Protein AF-0000000081954060 (afdb_homodimer)

pLDDT: mean 79.35, std 20.95, range [38.88, 97.69]

Organism: NCBI:txid47308

Nearest PDB structures (foldseek):
  6wzm-assembly1_E  TM=8.851E-01  e=4.091E-04  Homo sapiens
  5cba-assembly1_E  TM=8.507E-01  e=4.348E-04  Homo sapiens
  1qe6-assembly3_C  TM=8.769E-01  e=7.994E-04  Homo sapiens
  1f9s-assembly1_C  TM=7.318E-01  e=2.365E-04  Homo sapiens
  1qe6-assembly1_B  TM=8.812E-01  e=1.383E-03  Homo sapiens

Solvent-accessible surface area (backbone atoms only — not comparable to full-atom values): 10920 Å² total; per-residue (Å²): 121,70,69,62,51,58,54,48,53,54,52,50,60,55,56,61,65,60,56,68,68,57,67,75,72,62,78,59,69,58,64,87,66,91,62,66,37,91,71,79,79,59,71,90,48,43,51,36,35,38,36,31,61,56,45,97,63,21,91,53,50,41,36,38,38,33,33,68,88,71,48,67,50,27,43,38,57,88,41,69,63,43,55,50,50,57,50,57,63,63,64,111,122,72,68,62,53,59,53,48,53,54,52,49,58,56,56,61,65,61,57,68,69,57,64,76,71,63,79,59,71,58,63,88,65,90,61,66,37,90,71,78,78,58,71,91,49,42,51,36,35,39,37,32,63,58,47,99,62,22,91,52,52,43,36,38,39,33,32,68,87,72,49,68,49,27,43,37,57,87,40,69,63,44,56,50,51,57,50,56,62,62,65,109

Radius of gyration: 21.18 Å; Cα contacts (8 Å, |Δi|>4): 238; chains: 2; bounding box: 35×65×43 Å

Structure (mmCIF, N/CA/C/O backbone):
data_AF-0000000081954060-model_v1
#
loop_
_entity.id
_entity.type
_entity.pdbx_description
1 polymer 'Chemokine interleukin-8-like domain-containing protein'
#
loop_
_atom_site.group_PDB
_atom_site.id
_atom_site.type_symbol
_atom_site.label_atom_id
_atom_site.label_alt_id
_atom_site.label_comp_id
_atom_site.label_asym_id
_atom_site.label_entity_id
_atom_site.label_seq_id
_atom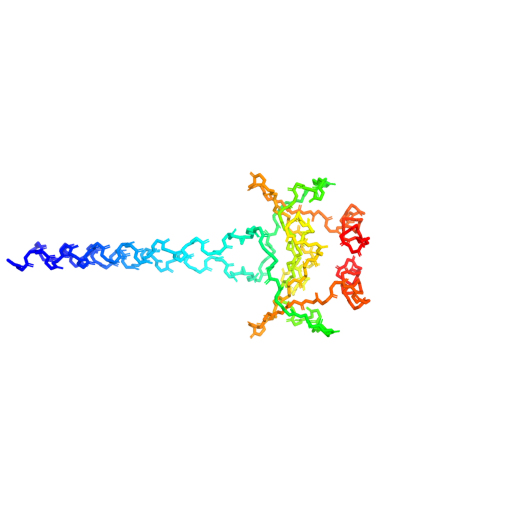_site.pdbx_PDB_ins_code
_atom_site.Cartn_x
_atom_site.Cartn_y
_atom_site.Cartn_z
_atom_site.occupancy
_atom_site.B_iso_or_equiv
_atom_site.auth_seq_id
_atom_site.auth_comp_id
_atom_site.auth_asym_id
_atom_site.auth_atom_id
_atom_site.pdbx_PDB_model_num
ATOM 1 N N . HIS A 1 1 ? 11.125 49.188 16.188 1 39.56 1 HIS A N 1
ATOM 2 C CA . HIS A 1 1 ? 11.82 47.906 16.125 1 39.56 1 HIS A CA 1
ATOM 3 C C . HIS A 1 1 ? 10.922 46.75 16.578 1 39.56 1 HIS A C 1
ATOM 5 O O . HIS A 1 1 ? 11.078 45.625 16.141 1 39.56 1 HIS A O 1
ATOM 11 N N . TYR A 1 2 ? 10.031 46.938 17.531 1 47.28 2 TYR A N 1
ATOM 12 C CA . TYR A 1 2 ? 9.242 45.906 18.188 1 47.28 2 TYR A CA 1
ATOM 13 C C . TYR A 1 2 ? 8.133 45.406 17.266 1 47.28 2 TYR A C 1
ATOM 15 O O . TYR A 1 2 ? 7.688 44.25 17.406 1 47.28 2 TYR A O 1
ATOM 23 N N . PHE A 1 3 ? 7.691 46.188 16.375 1 54.22 3 PHE A N 1
ATOM 24 C CA . PHE A 1 3 ? 6.586 45.781 15.516 1 54.22 3 PHE A CA 1
ATOM 25 C C . PHE A 1 3 ? 7.027 44.688 14.539 1 54.22 3 PHE A C 1
ATOM 27 O O . PHE A 1 3 ? 6.227 43.844 14.133 1 54.22 3 PHE A O 1
ATOM 34 N N . ASN A 1 4 ? 8.266 44.719 14.164 1 52.59 4 ASN A N 1
ATOM 35 C CA . ASN A 1 4 ? 8.734 43.781 13.156 1 52.59 4 ASN A CA 1
ATOM 36 C C . ASN A 1 4 ? 8.844 42.344 13.727 1 52.59 4 ASN A C 1
ATOM 38 O O . ASN A 1 4 ? 9.039 41.406 12.984 1 52.59 4 ASN A O 1
ATOM 42 N N . GLN A 1 5 ? 8.859 42.344 15.102 1 48.78 5 GLN A N 1
ATOM 43 C CA . GLN A 1 5 ? 9.086 41.031 15.703 1 48.78 5 GLN A CA 1
ATOM 44 C C . GLN A 1 5 ? 7.801 40.219 15.719 1 48.78 5 GLN A C 1
ATOM 46 O O . GLN A 1 5 ? 7.836 39 15.508 1 48.78 5 GLN A O 1
ATOM 51 N N . LEU A 1 6 ? 6.68 40.969 15.875 1 48.53 6 LEU A N 1
ATOM 52 C CA . LEU A 1 6 ? 5.41 40.25 15.984 1 48.53 6 LEU A CA 1
ATOM 53 C C . LEU A 1 6 ? 4.992 39.656 14.648 1 48.53 6 LEU A C 1
ATOM 55 O O . LEU A 1 6 ? 4.508 38.531 14.586 1 48.53 6 LEU A O 1
ATOM 59 N N . HIS A 1 7 ? 5.281 40.438 13.617 1 56.75 7 HIS A N 1
ATOM 60 C CA . HIS A 1 7 ? 4.91 39.938 12.289 1 56.75 7 HIS A CA 1
ATOM 61 C C . HIS A 1 7 ? 5.844 38.812 11.836 1 56.75 7 HIS A C 1
ATOM 63 O O . HIS A 1 7 ? 5.418 37.875 11.156 1 56.75 7 HIS A O 1
ATOM 69 N N . PHE A 1 8 ? 7.047 38.938 12.375 1 54.12 8 PHE A N 1
ATOM 70 C CA . PHE A 1 8 ? 8.023 37.906 12 1 54.12 8 PHE A CA 1
ATOM 71 C C . PHE A 1 8 ? 7.637 36.562 12.562 1 54.12 8 PHE A C 1
ATOM 73 O O . PHE A 1 8 ? 7.781 35.531 11.891 1 54.12 8 PHE A O 1
ATOM 80 N N . HIS A 1 9 ? 7.098 36.625 13.812 1 54.66 9 HIS A N 1
ATOM 81 C CA . HIS A 1 9 ? 6.688 35.375 14.422 1 54.66 9 HIS A CA 1
ATOM 82 C C . HIS A 1 9 ? 5.461 34.812 13.719 1 54.66 9 HIS A C 1
ATOM 84 O O . HIS A 1 9 ? 5.359 33.594 13.523 1 54.66 9 HIS A O 1
ATOM 90 N N . PHE A 1 10 ? 4.629 35.75 13.25 1 52.75 10 PHE A N 1
ATOM 91 C CA . PHE A 1 10 ? 3.416 35.281 12.594 1 52.75 10 PHE A CA 1
ATOM 92 C C . PHE A 1 10 ? 3.746 34.656 11.234 1 52.75 10 PHE A C 1
ATOM 94 O O . PHE A 1 10 ? 3.111 33.688 10.82 1 52.75 10 PHE A O 1
ATOM 101 N N . LEU A 1 11 ? 4.711 35.156 10.609 1 53.16 11 LEU A N 1
ATOM 102 C CA . LEU A 1 11 ? 5.102 34.656 9.289 1 53.16 11 LEU A CA 1
ATOM 103 C C . LEU A 1 11 ? 5.848 33.312 9.406 1 53.16 11 LEU A C 1
ATOM 105 O O . LEU A 1 11 ? 5.672 32.438 8.578 1 53.16 11 LEU A O 1
ATOM 109 N N . ILE A 1 12 ? 6.559 33.188 10.492 1 55.69 12 ILE A N 1
ATOM 110 C CA . ILE A 1 12 ? 7.371 31.969 10.602 1 55.69 12 ILE A CA 1
ATOM 111 C C . ILE A 1 12 ? 6.488 30.781 10.992 1 55.69 12 ILE A C 1
ATOM 113 O O . ILE A 1 12 ? 6.691 29.672 10.516 1 55.69 12 ILE A O 1
ATOM 117 N N . GLN A 1 13 ? 5.5 31.094 11.781 1 54.34 13 GLN A N 1
ATOM 118 C CA . GLN A 1 13 ? 4.641 30 12.227 1 54.34 13 GLN A CA 1
ATOM 119 C C . GLN A 1 13 ? 3.791 29.469 11.07 1 54.34 13 GLN A C 1
ATOM 121 O O . GLN A 1 13 ? 3.525 28.266 10.992 1 54.34 13 GLN A O 1
ATOM 126 N N . GLY A 1 14 ? 3.492 30.344 10.141 1 54.12 14 GLY A N 1
ATOM 127 C CA . GLY A 1 14 ? 2.715 29.938 8.984 1 54.12 14 GLY A CA 1
ATOM 128 C C . GLY A 1 14 ? 3.502 29.078 8.008 1 54.12 14 GLY A C 1
ATOM 129 O O . GLY A 1 14 ? 2.965 28.141 7.434 1 54.12 14 GLY A O 1
ATOM 130 N N . VAL A 1 15 ? 4.77 29.406 7.816 1 56.34 15 VAL A N 1
ATOM 131 C CA . VAL A 1 15 ? 5.594 28.734 6.824 1 56.34 15 VAL A CA 1
ATOM 132 C C . VAL A 1 15 ? 5.953 27.328 7.316 1 56.34 15 VAL A C 1
ATOM 134 O O . VAL A 1 15 ? 5.973 26.375 6.539 1 56.34 15 VAL A O 1
ATOM 137 N N . LEU A 1 16 ? 6.148 27.156 8.57 1 50.94 16 LEU A N 1
ATOM 138 C CA . LEU A 1 16 ? 6.57 25.859 9.094 1 50.94 16 LEU A CA 1
ATOM 139 C C . LEU A 1 16 ? 5.426 24.844 9.039 1 50.94 16 LEU A C 1
ATOM 141 O O . LEU A 1 16 ? 5.645 23.656 8.773 1 50.94 16 LEU A O 1
ATOM 145 N N . SER A 1 17 ? 4.191 25.234 9.172 1 49.31 17 SER A N 1
ATOM 146 C CA . SER A 1 17 ? 3.053 24.328 9.164 1 49.31 17 SER A CA 1
ATOM 147 C C . SER A 1 17 ? 2.768 23.812 7.758 1 49.31 17 SER A C 1
ATOM 149 O O . SER A 1 17 ? 2.184 22.734 7.59 1 49.31 17 SER A O 1
ATOM 151 N N . CYS A 1 18 ? 3.104 24.531 6.684 1 47.78 18 CYS A N 1
ATOM 152 C CA . CYS A 1 18 ? 2.775 24.156 5.309 1 47.78 18 CYS A CA 1
ATOM 153 C C . CYS A 1 18 ? 3.701 23.062 4.801 1 47.78 18 CYS A C 1
ATOM 155 O O . CYS A 1 18 ? 3.363 22.344 3.852 1 47.78 18 CYS A O 1
ATOM 157 N N . ILE A 1 19 ? 4.891 22.891 5.391 1 47.56 19 ILE A N 1
ATOM 158 C CA . ILE A 1 19 ? 5.855 21.984 4.766 1 47.56 19 ILE A CA 1
ATOM 159 C C . ILE A 1 19 ? 5.426 20.531 4.988 1 47.56 19 ILE A C 1
ATOM 161 O O . ILE A 1 19 ? 5.57 19.688 4.094 1 47.56 19 ILE A O 1
ATOM 165 N N . VAL A 1 20 ? 4.961 20.125 6.148 1 45.41 20 VAL A N 1
ATOM 166 C CA . VAL A 1 20 ? 4.848 18.703 6.434 1 45.41 20 VAL A CA 1
ATOM 167 C C . VAL A 1 20 ? 3.785 18.078 5.531 1 45.41 20 VAL A C 1
ATOM 169 O O . VAL A 1 20 ? 3.59 16.859 5.543 1 45.41 20 VAL A O 1
ATOM 172 N N . TYR A 1 21 ? 2.797 18.922 5.125 1 41.91 21 TYR A N 1
ATOM 173 C CA . TYR A 1 21 ? 1.728 18.266 4.375 1 41.91 21 TYR A CA 1
ATOM 174 C C . TYR A 1 21 ? 2.271 17.578 3.129 1 41.91 21 TYR A C 1
ATOM 176 O O . TYR A 1 21 ? 1.615 16.719 2.555 1 41.91 21 TYR A O 1
ATOM 184 N N . VAL A 1 22 ? 3.293 18.078 2.562 1 42.16 22 VAL A N 1
ATOM 185 C CA . VAL A 1 22 ? 3.697 17.609 1.242 1 42.16 22 VAL A CA 1
ATOM 186 C C . VAL A 1 22 ? 4.301 16.203 1.353 1 42.16 22 VAL A C 1
ATOM 188 O O . VAL A 1 22 ? 4.371 15.477 0.363 1 42.16 22 VAL A O 1
ATOM 191 N N . LEU A 1 23 ? 4.906 15.805 2.498 1 42.88 23 LEU A N 1
ATOM 192 C CA . LEU A 1 23 ? 5.746 14.617 2.408 1 42.88 23 LEU A CA 1
ATOM 193 C C . LEU A 1 23 ? 4.914 13.383 2.061 1 42.88 23 LEU A C 1
ATOM 195 O O . LEU A 1 23 ? 5.453 12.383 1.591 1 42.88 23 LEU A O 1
ATOM 199 N N . GLY A 1 24 ? 3.756 13.352 2.504 1 41.62 24 GLY A N 1
ATOM 200 C CA . GLY A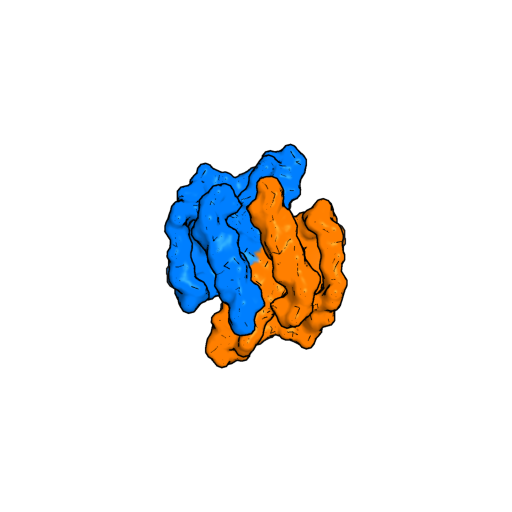 1 24 ? 3.105 12.062 2.316 1 41.62 24 GLY A CA 1
ATOM 201 C C . GLY A 1 24 ? 2.996 11.656 0.859 1 41.62 24 GLY A C 1
ATOM 202 O O . GLY A 1 24 ? 2.887 10.469 0.547 1 41.62 24 GLY A O 1
ATOM 203 N N . ASN A 1 25 ? 2.531 12.586 0.009 1 44.34 25 ASN A N 1
ATOM 204 C CA . ASN A 1 25 ? 2.104 12.172 -1.322 1 44.34 25 ASN A CA 1
ATOM 205 C C . ASN A 1 25 ? 3.297 11.859 -2.221 1 44.34 25 ASN A C 1
ATOM 207 O O . ASN A 1 25 ? 3.135 11.648 -3.424 1 44.34 25 ASN A O 1
ATOM 211 N N . GLN A 1 26 ? 4.555 12.234 -1.887 1 44.56 26 GLN A N 1
ATOM 212 C CA . GLN A 1 26 ? 5.441 12.25 -3.045 1 44.56 26 GLN A CA 1
ATOM 213 C C . GLN A 1 26 ? 5.746 10.836 -3.529 1 44.56 26 GLN A C 1
ATOM 215 O O . GLN A 1 26 ? 6.688 10.203 -3.053 1 44.56 26 GLN A O 1
ATOM 220 N N . SER A 1 27 ? 4.945 9.961 -3.576 1 47.75 27 SER A N 1
ATOM 221 C CA . SER A 1 27 ? 5.309 8.766 -4.328 1 47.75 27 SER A CA 1
ATOM 222 C C . SER A 1 27 ? 6.125 9.117 -5.566 1 47.75 27 SER A C 1
ATOM 224 O O . SER A 1 27 ? 5.59 9.164 -6.676 1 47.75 27 SER A O 1
ATOM 226 N N . GLY A 1 28 ? 6.762 10.344 -5.691 1 48.41 28 GLY A N 1
ATOM 227 C CA . GLY A 1 28 ? 7.523 10.695 -6.875 1 48.41 28 GLY A CA 1
ATOM 228 C C . GLY A 1 28 ? 8.438 9.586 -7.359 1 48.41 28 GLY A C 1
ATOM 229 O O . GLY A 1 28 ? 8.562 8.547 -6.703 1 48.41 28 GLY A O 1
ATOM 230 N N . GLU A 1 29 ? 9.43 10.039 -8.453 1 56.78 29 GLU A N 1
ATOM 231 C CA . GLU A 1 29 ? 10.32 9.594 -9.523 1 56.78 29 GLU A CA 1
ATOM 232 C C . GLU A 1 29 ? 11.453 8.734 -8.977 1 56.78 29 GLU A C 1
ATOM 234 O O . GLU A 1 29 ? 12.141 8.039 -9.734 1 56.78 29 GLU A O 1
ATOM 239 N N . GLN A 1 30 ? 11.953 8.812 -7.816 1 78.69 30 GLN A N 1
ATOM 240 C CA . GLN A 1 30 ? 13.047 7.949 -7.387 1 78.69 30 GLN A CA 1
ATOM 241 C C . GLN A 1 30 ? 12.523 6.746 -6.602 1 78.69 30 GLN A C 1
ATOM 243 O O . GLN A 1 30 ? 11.383 6.75 -6.133 1 78.69 30 GLN A O 1
ATOM 248 N N . CYS A 1 31 ? 13.312 5.691 -6.629 1 90.5 31 CYS A N 1
ATOM 249 C CA . CYS A 1 31 ? 12.969 4.492 -5.871 1 90.5 31 CYS A CA 1
ATOM 250 C C . CYS A 1 31 ? 12.805 4.812 -4.391 1 90.5 31 CYS A C 1
ATOM 252 O O . CYS A 1 31 ? 13.523 5.652 -3.848 1 90.5 31 CYS A O 1
ATOM 254 N N . LEU A 1 32 ? 11.758 4.305 -3.773 1 91.19 32 LEU A N 1
ATOM 255 C CA . LEU A 1 32 ? 11.461 4.527 -2.361 1 91.19 32 LEU A CA 1
ATOM 256 C C . LEU A 1 32 ? 12.414 3.727 -1.477 1 91.19 32 LEU A C 1
ATOM 258 O O . LEU A 1 32 ? 12.75 4.156 -0.372 1 91.19 32 LEU A O 1
ATOM 262 N N . CYS A 1 33 ? 12.82 2.566 -1.981 1 94.56 33 CYS A N 1
ATOM 263 C CA . CYS A 1 33 ? 13.562 1.623 -1.154 1 94.56 33 CYS A CA 1
ATOM 264 C C . CYS A 1 33 ? 15.062 1.78 -1.365 1 94.56 33 CYS A C 1
ATOM 266 O O . CYS A 1 33 ? 15.555 1.667 -2.49 1 94.56 33 CYS A O 1
ATOM 268 N N . ALA A 1 34 ? 15.797 2.02 -0.326 1 93 34 ALA A N 1
ATOM 269 C CA . ALA A 1 34 ? 17.25 2.102 -0.362 1 93 34 ALA A CA 1
ATOM 270 C C . ALA A 1 34 ? 17.891 0.748 -0.048 1 93 34 ALA A C 1
ATOM 272 O O . ALA A 1 34 ? 19.016 0.468 -0.471 1 93 34 ALA A O 1
ATOM 273 N N . SER A 1 35 ? 17.203 -0.085 0.786 1 95.38 35 SER A N 1
ATOM 274 C CA . SER A 1 35 ? 17.672 -1.409 1.191 1 95.38 35 SER A CA 1
ATOM 275 C C . SER A 1 35 ? 16.5 -2.398 1.267 1 95.38 35 SER A C 1
ATOM 277 O O . SER A 1 35 ? 15.344 -1.996 1.379 1 95.38 35 SER A O 1
ATOM 279 N N . PHE A 1 36 ? 16.828 -3.725 1.154 1 96.38 36 PHE A N 1
ATOM 280 C CA . PHE A 1 36 ? 15.805 -4.766 1.079 1 96.38 36 PHE A CA 1
ATOM 281 C C . PHE A 1 36 ? 16.016 -5.805 2.172 1 96.38 36 PHE A C 1
ATOM 283 O O . PHE A 1 36 ? 17.141 -6.168 2.484 1 96.38 36 PHE A O 1
ATOM 290 N N . ARG A 1 37 ? 14.914 -6.18 2.656 1 96.81 37 ARG A N 1
ATOM 291 C CA . ARG A 1 37 ? 14.93 -7.32 3.564 1 96.81 37 ARG A CA 1
ATOM 292 C C . ARG A 1 37 ? 14.609 -8.617 2.822 1 96.81 37 ARG A C 1
ATOM 294 O O . ARG A 1 37 ? 13.859 -8.609 1.85 1 96.81 37 ARG A O 1
ATOM 301 N N . SER A 1 38 ? 15.148 -9.688 3.328 1 95.56 38 SER A N 1
ATOM 302 C CA . SER A 1 38 ? 14.945 -10.992 2.695 1 95.56 38 SER A CA 1
ATOM 303 C C . SER A 1 38 ? 13.984 -11.852 3.504 1 95.56 38 SER A C 1
ATOM 305 O O . SER A 1 38 ? 13.648 -12.969 3.092 1 95.56 38 SER A O 1
ATOM 307 N N . ALA A 1 39 ? 13.562 -11.273 4.645 1 95.81 39 ALA A N 1
ATOM 308 C CA . ALA A 1 39 ? 12.586 -11.961 5.496 1 95.81 39 ALA A CA 1
ATOM 309 C C . ALA A 1 39 ? 11.344 -11.102 5.703 1 95.81 39 ALA A C 1
ATOM 311 O O . ALA A 1 39 ? 11.414 -9.875 5.645 1 95.81 39 A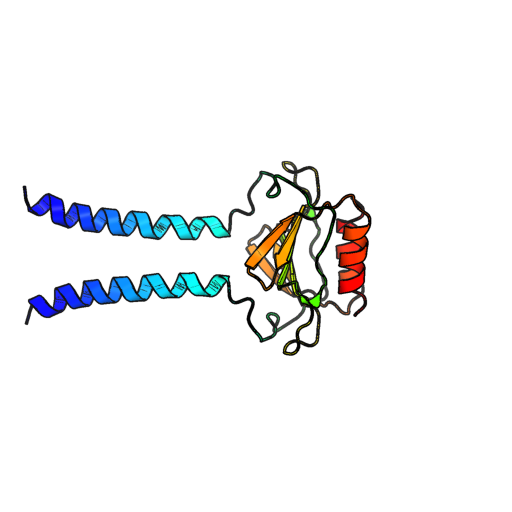LA A O 1
ATOM 312 N N . VAL A 1 40 ? 10.258 -11.828 5.902 1 95.19 40 VAL A N 1
ATOM 313 C CA . VAL A 1 40 ? 9 -11.102 6.086 1 95.19 40 VAL A CA 1
ATOM 314 C C . VAL A 1 40 ? 8.344 -11.531 7.391 1 95.19 40 VAL A C 1
ATOM 316 O O . VAL A 1 40 ? 8.438 -12.695 7.785 1 95.19 40 VAL A O 1
ATOM 319 N N . ASP A 1 41 ? 7.73 -10.578 8.016 1 95.12 41 ASP A N 1
ATOM 320 C CA . ASP A 1 41 ? 6.973 -10.875 9.227 1 95.12 41 ASP A CA 1
ATOM 321 C C . ASP A 1 41 ? 5.695 -11.648 8.898 1 95.12 41 ASP A C 1
ATOM 323 O O . ASP A 1 41 ? 5.242 -11.648 7.754 1 95.12 41 ASP A O 1
ATOM 327 N N . LYS A 1 42 ? 5.195 -12.352 9.945 1 94.69 42 LYS A N 1
ATOM 328 C CA . LYS A 1 42 ? 3.918 -13.039 9.773 1 94.69 42 LYS A CA 1
ATOM 329 C C . LYS A 1 42 ? 2.809 -12.047 9.43 1 94.69 42 LYS A C 1
ATOM 331 O O . LYS A 1 42 ? 2.824 -10.906 9.891 1 94.69 42 LYS A O 1
ATOM 336 N N . LYS A 1 43 ? 1.873 -12.477 8.648 1 93.19 43 LYS A N 1
ATOM 337 C CA . LYS A 1 43 ? 0.772 -11.656 8.148 1 93.19 43 LYS A CA 1
ATOM 338 C C . LYS A 1 43 ? 0.048 -10.961 9.297 1 93.19 43 LYS A C 1
ATOM 340 O O . LYS A 1 43 ? -0.392 -9.812 9.156 1 93.19 43 LYS A O 1
ATOM 345 N N . GLU A 1 44 ? -0.019 -11.703 10.516 1 92.38 44 GLU A N 1
ATOM 346 C CA . GLU A 1 44 ? -0.734 -11.188 11.68 1 92.38 44 GLU A CA 1
ATOM 347 C C . GLU A 1 44 ? -0.037 -9.953 12.25 1 92.38 44 GLU A C 1
ATOM 349 O O . GLU A 1 44 ? -0.641 -9.188 13 1 92.38 44 GLU A O 1
ATOM 354 N N . ASN A 1 45 ? 1.197 -9.82 11.914 1 94.62 45 ASN A N 1
ATOM 355 C CA . ASN A 1 45 ? 1.985 -8.719 12.461 1 94.62 45 ASN A CA 1
ATOM 356 C C . ASN A 1 45 ? 2.09 -7.559 11.477 1 94.62 45 ASN A C 1
ATOM 358 O O . ASN A 1 45 ? 2.717 -6.539 11.773 1 94.62 45 ASN A O 1
ATOM 362 N N . MET A 1 46 ? 1.489 -7.695 10.367 1 95.06 46 MET A N 1
ATOM 363 C CA . MET A 1 46 ? 1.575 -6.68 9.32 1 95.06 46 MET A CA 1
ATOM 364 C C . MET A 1 46 ? 0.379 -5.734 9.383 1 95.06 46 MET A C 1
ATOM 366 O O . MET A 1 46 ? -0.758 -6.176 9.555 1 95.06 46 MET A O 1
ATOM 370 N N . LEU A 1 47 ? 0.636 -4.461 9.297 1 94.38 47 LEU A N 1
ATOM 371 C CA . LEU A 1 47 ? -0.403 -3.438 9.227 1 94.38 47 LEU A CA 1
ATOM 372 C C . LEU A 1 47 ? -0.928 -3.301 7.801 1 94.38 47 LEU A C 1
ATOM 374 O O . LEU A 1 47 ? -2.133 -3.42 7.562 1 94.38 47 LEU A O 1
ATOM 378 N N . ASP A 1 48 ? -0.022 -3.039 6.902 1 94.88 48 ASP A N 1
ATOM 379 C CA . ASP A 1 48 ? -0.397 -2.947 5.496 1 94.88 48 ASP A CA 1
ATOM 380 C C . ASP A 1 48 ? 0.818 -3.135 4.59 1 94.88 48 ASP A C 1
ATOM 382 O O . ASP A 1 48 ? 1.953 -3.184 5.066 1 94.88 48 ASP A O 1
ATOM 386 N N . ILE A 1 49 ? 0.576 -3.41 3.369 1 96.94 49 ILE A N 1
ATOM 387 C CA . ILE A 1 49 ? 1.582 -3.604 2.33 1 96.94 49 ILE A CA 1
A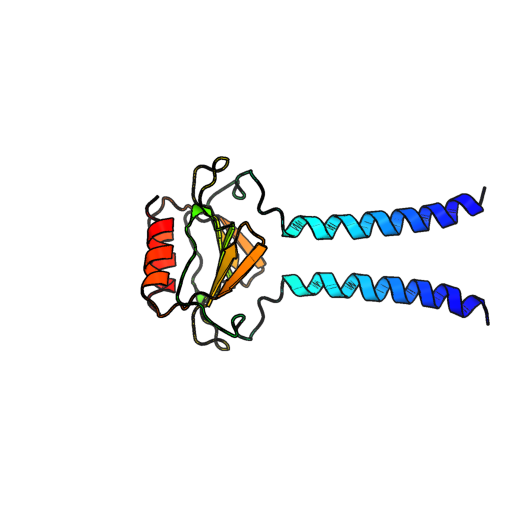TOM 388 C C . ILE A 1 49 ? 1.366 -2.588 1.21 1 96.94 49 ILE A C 1
ATOM 390 O O . ILE A 1 49 ? 0.258 -2.461 0.686 1 96.94 49 ILE A O 1
ATOM 394 N N . HIS A 1 50 ? 2.387 -1.839 0.862 1 96.56 50 HIS A N 1
ATOM 395 C CA . HIS A 1 50 ? 2.383 -0.907 -0.26 1 96.56 50 HIS A CA 1
ATOM 396 C C . HIS A 1 50 ? 3.199 -1.448 -1.428 1 96.56 50 HIS A C 1
ATOM 398 O O . HIS A 1 50 ? 4.387 -1.738 -1.278 1 96.56 50 HIS A O 1
ATOM 404 N N . ILE A 1 51 ? 2.549 -1.578 -2.576 1 96.94 51 ILE A N 1
ATOM 405 C CA . ILE A 1 51 ? 3.252 -2.01 -3.779 1 96.94 51 ILE A CA 1
ATOM 406 C C . ILE A 1 51 ? 3.34 -0.852 -4.77 1 96.94 51 ILE A C 1
ATOM 408 O O . ILE A 1 51 ? 2.33 -0.221 -5.09 1 96.94 51 ILE A O 1
ATOM 412 N N . TYR A 1 52 ? 4.496 -0.55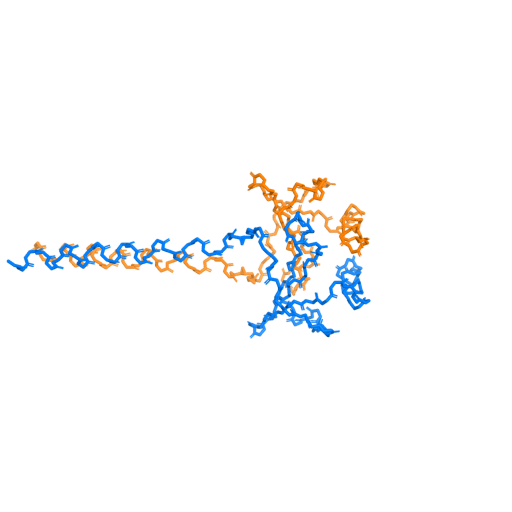4 -5.156 1 95.44 52 TYR A N 1
ATOM 413 C CA . TYR A 1 52 ? 4.766 0.462 -6.164 1 95.44 52 TYR A CA 1
ATOM 414 C C . TYR A 1 52 ? 5.238 -0.175 -7.469 1 95.44 52 TYR A C 1
ATOM 416 O O . TYR A 1 52 ? 6.324 -0.76 -7.523 1 95.44 52 TYR A O 1
ATOM 424 N N . PRO A 1 53 ? 4.363 -0.085 -8.531 1 95.75 53 PRO A N 1
ATOM 425 C CA . PRO A 1 53 ? 4.812 -0.615 -9.82 1 95.75 53 PRO A CA 1
ATOM 426 C C . PRO A 1 53 ? 6.094 0.052 -10.312 1 95.75 53 PRO A C 1
ATOM 428 O O . PRO A 1 53 ? 6.406 1.176 -9.906 1 95.75 53 PRO A O 1
ATOM 431 N N . GLN A 1 54 ? 6.832 -0.666 -11.164 1 92.56 54 GLN A N 1
ATOM 432 C CA . GLN A 1 54 ? 8.039 -0.12 -11.781 1 92.56 54 GLN A CA 1
ATOM 433 C C . GLN A 1 54 ? 7.719 1.138 -12.586 1 92.56 54 GLN A C 1
ATOM 435 O O . GLN A 1 54 ? 6.648 1.246 -13.188 1 92.56 54 GLN A O 1
ATOM 440 N N . THR A 1 55 ? 8.594 2.133 -12.477 1 90.56 55 THR A N 1
ATOM 441 C CA . THR A 1 55 ? 8.5 3.363 -13.258 1 90.56 55 THR A CA 1
ATOM 442 C C . THR A 1 55 ? 9.719 3.533 -14.148 1 90.56 55 THR A C 1
ATOM 444 O O . THR A 1 55 ? 10.594 2.664 -14.188 1 90.56 55 THR A O 1
ATOM 447 N N . ASP A 1 56 ? 9.703 4.543 -14.977 1 89.5 56 ASP A N 1
ATOM 448 C CA . ASP A 1 56 ? 10.859 4.824 -15.828 1 89.5 56 ASP A CA 1
ATOM 449 C C . ASP A 1 56 ? 12.094 5.141 -14.992 1 89.5 56 ASP A C 1
ATOM 451 O O . ASP A 1 56 ? 13.227 4.984 -15.461 1 89.5 56 ASP A O 1
ATOM 455 N N . PHE A 1 57 ? 11.867 5.59 -13.773 1 89.69 57 PHE A N 1
ATOM 456 C CA . PHE A 1 57 ? 12.953 6.074 -12.93 1 89.69 57 PHE A CA 1
ATOM 457 C C . PHE A 1 57 ? 13.312 5.043 -11.867 1 89.69 57 PHE A C 1
ATOM 459 O O . PHE A 1 57 ? 14.352 5.148 -11.219 1 89.69 57 PHE A O 1
ATOM 466 N N . CYS A 1 58 ? 12.477 4.031 -11.648 1 92.75 58 CYS A N 1
ATOM 467 C CA . CYS A 1 58 ? 12.711 2.928 -10.727 1 92.75 58 CYS A CA 1
ATOM 468 C C . CYS A 1 58 ? 12.484 1.586 -11.406 1 92.75 58 CYS A C 1
ATOM 470 O O . CYS A 1 58 ? 11.336 1.171 -11.602 1 92.75 58 CYS A O 1
ATOM 472 N N . SER A 1 59 ? 13.477 0.856 -11.672 1 90.38 59 SER A N 1
ATOM 473 C CA . SER A 1 59 ? 13.453 -0.257 -12.617 1 90.38 59 SER A CA 1
ATOM 474 C C . SER A 1 59 ? 12.922 -1.527 -11.961 1 90.38 59 SER A C 1
ATOM 476 O O . SER A 1 59 ? 12.883 -2.588 -12.586 1 90.38 59 SER A O 1
ATOM 478 N N . GLN A 1 60 ? 12.539 -1.449 -10.734 1 91.5 60 GLN A N 1
ATOM 479 C CA . GLN A 1 60 ? 11.992 -2.631 -10.078 1 91.5 60 GLN A CA 1
ATOM 480 C C . GLN A 1 60 ? 10.711 -2.297 -9.32 1 91.5 60 GLN A C 1
ATOM 482 O O . GLN A 1 60 ? 10.484 -1.143 -8.953 1 91.5 60 GLN A O 1
ATOM 487 N N . VAL A 1 61 ? 9.875 -3.293 -9.156 1 95.06 61 VAL A N 1
ATOM 488 C CA . VAL A 1 61 ? 8.719 -3.172 -8.281 1 95.06 61 VAL A CA 1
ATOM 489 C C . VAL A 1 61 ? 9.172 -3.021 -6.832 1 95.06 61 VAL A C 1
ATOM 491 O O . VAL A 1 61 ? 10.156 -3.641 -6.418 1 95.06 61 VAL A O 1
ATOM 494 N N . GLU A 1 62 ? 8.555 -2.146 -6.16 1 96.19 62 GLU A N 1
ATOM 495 C CA . GLU A 1 62 ? 8.883 -1.986 -4.746 1 96.19 62 GLU A CA 1
ATOM 496 C C . GLU A 1 62 ? 7.738 -2.461 -3.855 1 96.19 62 GLU A C 1
ATOM 498 O O . GLU A 1 62 ? 6.574 -2.156 -4.117 1 96.19 62 GLU A O 1
ATOM 503 N N . ILE A 1 63 ? 8.078 -3.256 -2.789 1 97.12 63 ILE A N 1
ATOM 504 C CA . ILE A 1 63 ? 7.129 -3.764 -1.807 1 97.12 63 ILE A CA 1
ATOM 505 C C . ILE A 1 63 ? 7.5 -3.254 -0.417 1 97.12 63 ILE A C 1
ATOM 507 O O . ILE A 1 63 ? 8.516 -3.67 0.153 1 97.12 63 ILE A O 1
ATOM 511 N N . VAL A 1 64 ? 6.742 -2.293 0.081 1 96.81 64 VAL A N 1
ATOM 512 C CA . VAL A 1 64 ? 6.977 -1.719 1.401 1 96.81 64 VAL A CA 1
ATOM 513 C C . VAL A 1 64 ? 5.949 -2.264 2.391 1 96.81 64 VAL A C 1
ATOM 515 O O . VAL A 1 64 ? 4.742 -2.09 2.203 1 96.81 64 VAL A O 1
ATOM 518 N N . ILE A 1 65 ? 6.445 -2.854 3.48 1 96.88 65 ILE A N 1
ATOM 519 C CA . ILE A 1 65 ? 5.59 -3.469 4.492 1 96.88 65 ILE A CA 1
ATOM 520 C C . ILE A 1 65 ? 5.664 -2.666 5.789 1 96.88 65 ILE A C 1
ATOM 522 O O . ILE A 1 65 ? 6.754 -2.299 6.238 1 96.88 65 ILE A O 1
ATOM 526 N N . ARG A 1 66 ? 4.512 -2.281 6.293 1 97.31 66 ARG A N 1
ATOM 527 C CA . ARG A 1 66 ? 4.441 -1.688 7.625 1 97.31 66 ARG A CA 1
ATOM 528 C C . ARG A 1 66 ? 3.924 -2.693 8.648 1 97.31 66 ARG A C 1
ATOM 530 O O . ARG A 1 66 ? 2.898 -3.34 8.43 1 97.31 66 ARG A O 1
ATOM 537 N N . ASN A 1 67 ? 4.672 -2.715 9.781 1 95.19 67 ASN A N 1
ATOM 538 C CA . ASN A 1 67 ? 4.312 -3.611 10.875 1 95.19 67 ASN A CA 1
ATOM 539 C C . ASN A 1 67 ? 3.402 -2.924 11.891 1 95.19 67 ASN A C 1
ATOM 541 O O . ASN A 1 67 ? 3.457 -1.703 12.055 1 95.19 67 ASN A O 1
ATOM 545 N N . LYS A 1 68 ? 2.668 -3.773 12.586 1 92.75 68 LYS A N 1
ATOM 546 C CA . LYS A 1 68 ? 1.782 -3.262 13.625 1 92.75 68 LYS A CA 1
ATOM 547 C C . LYS A 1 68 ? 2.58 -2.633 14.766 1 92.75 68 LYS A C 1
ATOM 549 O O . LYS A 1 68 ? 2.096 -1.724 15.438 1 92.75 68 LYS A O 1
ATOM 554 N N . ASN A 1 69 ? 3.791 -3.041 14.875 1 91.06 69 ASN A N 1
ATOM 555 C CA . ASN A 1 69 ? 4.633 -2.51 15.945 1 91.06 69 ASN A CA 1
ATOM 556 C C . ASN A 1 69 ? 5.301 -1.202 15.531 1 91.06 69 ASN A C 1
ATOM 558 O O . ASN A 1 69 ? 6.145 -0.676 16.266 1 91.06 69 ASN A O 1
ATOM 562 N N . GLY A 1 70 ? 5.047 -0.637 14.344 1 90.12 70 GLY A N 1
ATOM 563 C CA . GLY A 1 70 ? 5.535 0.662 13.906 1 90.12 70 GLY A CA 1
ATOM 564 C C . GLY A 1 70 ? 6.73 0.569 12.977 1 90.12 70 GLY A C 1
ATOM 565 O O . GLY A 1 70 ? 7.191 1.582 12.445 1 90.12 70 GLY A O 1
ATOM 566 N N . GLY A 1 71 ? 7.281 -0.542 12.742 1 92.06 71 GLY A N 1
ATOM 567 C CA . GLY A 1 71 ? 8.391 -0.722 11.82 1 92.06 71 GLY A CA 1
ATOM 568 C C . GLY A 1 71 ? 7.945 -0.854 10.375 1 92.06 71 GLY A C 1
ATOM 569 O O . GLY A 1 71 ? 6.805 -1.235 10.102 1 92.06 71 GLY A O 1
ATOM 570 N N . ARG A 1 72 ? 8.812 -0.409 9.531 1 95.94 72 ARG A N 1
ATOM 571 C CA . ARG A 1 72 ? 8.57 -0.617 8.109 1 95.94 72 ARG A CA 1
ATOM 572 C C . ARG A 1 72 ? 9.828 -1.082 7.395 1 95.94 72 ARG A C 1
ATOM 574 O O . ARG A 1 72 ? 10.945 -0.802 7.848 1 95.94 72 ARG A O 1
ATOM 581 N N . TYR A 1 73 ? 9.711 -1.785 6.324 1 96.88 73 TYR A N 1
ATOM 582 C CA . TYR A 1 73 ? 10.852 -2.25 5.547 1 96.88 73 TYR A CA 1
ATOM 583 C C . TYR A 1 73 ? 10.445 -2.561 4.113 1 96.88 73 TYR A C 1
ATOM 585 O O . TYR A 1 73 ? 9.266 -2.77 3.824 1 96.88 73 TYR A O 1
ATOM 593 N N . CYS A 1 74 ? 11.453 -2.539 3.266 1 96.94 74 CYS A N 1
ATOM 594 C CA . CYS A 1 74 ? 11.281 -2.953 1.876 1 96.94 74 CYS A CA 1
ATOM 595 C C . CYS A 1 74 ? 11.586 -4.438 1.709 1 96.94 74 CYS A C 1
ATOM 597 O O . CYS A 1 74 ? 12.672 -4.898 2.068 1 96.94 74 CYS A O 1
ATOM 599 N N . LEU A 1 75 ? 10.641 -5.145 1.21 1 97.69 75 LEU A N 1
ATOM 600 C CA . LEU A 1 75 ? 10.859 -6.547 0.871 1 97.69 75 LEU A CA 1
ATOM 601 C C . LEU A 1 75 ? 11.477 -6.68 -0.515 1 97.69 75 LEU A C 1
ATOM 603 O O . LEU A 1 75 ? 11.086 -5.977 -1.447 1 97.69 75 LEU A O 1
ATOM 607 N N . ASN A 1 76 ? 12.484 -7.645 -0.611 1 96.25 76 ASN A N 1
ATOM 608 C CA . ASN A 1 76 ? 13.102 -7.875 -1.915 1 96.25 76 ASN A CA 1
ATOM 609 C C . ASN A 1 76 ? 12.125 -8.523 -2.891 1 96.25 76 ASN A C 1
ATOM 611 O O . ASN A 1 76 ? 11.727 -9.672 -2.707 1 96.25 76 ASN A O 1
ATOM 615 N N . PRO A 1 77 ? 11.711 -7.758 -3.982 1 95.62 77 PRO A N 1
ATOM 616 C CA . PRO A 1 77 ? 10.672 -8.273 -4.879 1 95.62 77 PRO A CA 1
ATOM 617 C C . PRO A 1 77 ? 11.164 -9.43 -5.746 1 95.62 77 PRO A C 1
ATOM 619 O O . PRO A 1 77 ? 10.359 -10.125 -6.367 1 95.62 77 PRO A O 1
ATOM 622 N N . ASN A 1 78 ? 12.461 -9.633 -5.789 1 94.12 78 ASN A N 1
ATOM 623 C CA . ASN A 1 78 ? 13.047 -10.648 -6.66 1 94.12 78 ASN A CA 1
ATOM 624 C C . ASN A 1 78 ? 13.195 -11.984 -5.938 1 94.12 78 ASN A C 1
ATOM 626 O O . ASN A 1 78 ? 13.602 -12.984 -6.543 1 94.12 78 ASN A O 1
ATOM 630 N N . LEU A 1 79 ? 12.867 -11.977 -4.672 1 95.12 79 LEU A N 1
ATOM 631 C CA . LEU A 1 79 ? 12.961 -13.219 -3.91 1 95.12 79 LEU A CA 1
ATOM 632 C C . LEU A 1 79 ? 11.617 -13.938 -3.867 1 95.12 79 LEU A C 1
ATOM 634 O O . LEU A 1 79 ? 10.562 -13.289 -3.838 1 95.12 79 LEU A O 1
ATOM 638 N N . PRO A 1 80 ? 11.602 -15.328 -3.727 1 95.31 80 PRO A N 1
ATOM 639 C CA . PRO A 1 80 ? 10.367 -16.125 -3.701 1 95.31 80 PRO A CA 1
ATOM 640 C C . PRO A 1 80 ? 9.453 -15.742 -2.537 1 95.31 80 PRO A C 1
ATOM 642 O O . PRO A 1 80 ? 8.234 -15.883 -2.637 1 95.31 80 PRO A O 1
ATOM 645 N N . VAL A 1 81 ? 10.055 -15.234 -1.491 1 96.06 81 VAL A N 1
ATOM 646 C CA . VAL A 1 81 ? 9.281 -14.914 -0.297 1 96.06 81 VAL A CA 1
ATOM 647 C C . VAL A 1 81 ? 8.273 -13.805 -0.616 1 96.06 81 VAL A C 1
ATOM 649 O O . VAL A 1 81 ? 7.172 -13.781 -0.06 1 96.06 81 VAL A O 1
ATOM 652 N N . ALA A 1 82 ? 8.68 -12.953 -1.503 1 96.06 82 ALA A N 1
ATOM 653 C CA . ALA A 1 82 ? 7.781 -11.867 -1.894 1 96.06 82 ALA A CA 1
ATOM 654 C C . ALA A 1 82 ? 6.547 -12.414 -2.609 1 96.06 82 ALA A C 1
ATOM 656 O O . ALA A 1 82 ? 5.418 -12.039 -2.281 1 96.06 82 ALA A O 1
ATOM 657 N N . LYS A 1 83 ? 6.75 -13.281 -3.564 1 93.5 83 LYS A N 1
ATOM 658 C CA . LYS A 1 83 ? 5.652 -13.898 -4.301 1 93.5 83 LYS A CA 1
ATOM 659 C C . LYS A 1 83 ? 4.75 -14.703 -3.369 1 93.5 83 LYS A C 1
ATOM 661 O O . LYS A 1 83 ? 3.523 -14.648 -3.479 1 93.5 83 LYS A O 1
ATOM 666 N N . LYS A 1 84 ? 5.375 -15.445 -2.469 1 93.81 84 LYS A N 1
ATOM 667 C CA . LYS A 1 84 ? 4.621 -16.266 -1.521 1 93.81 84 LYS A CA 1
ATOM 668 C C . LYS A 1 84 ? 3.75 -15.391 -0.621 1 93.81 84 LYS A C 1
ATOM 670 O O . LYS A 1 84 ? 2.611 -15.75 -0.312 1 93.81 84 LYS A O 1
ATOM 675 N N . LEU A 1 85 ? 4.289 -14.312 -0.205 1 95.31 85 LEU A N 1
ATOM 676 C CA . LEU A 1 85 ? 3.549 -13.383 0.644 1 95.31 85 LEU A CA 1
ATOM 677 C C . LEU A 1 85 ? 2.281 -12.906 -0.055 1 95.31 85 LEU A C 1
ATOM 679 O O . LEU A 1 85 ? 1.194 -12.945 0.525 1 95.31 85 LEU A O 1
ATOM 683 N N . LEU A 1 86 ? 2.443 -12.438 -1.323 1 94.69 86 LEU A N 1
ATOM 684 C CA . LEU A 1 86 ? 1.297 -11.906 -2.053 1 94.69 86 LEU A CA 1
ATOM 685 C C . LEU A 1 86 ? 0.271 -13.008 -2.32 1 94.69 86 LEU A C 1
ATOM 687 O O . LEU A 1 86 ? -0.936 -12.766 -2.238 1 94.69 86 LEU A O 1
ATOM 691 N N . ALA A 1 87 ? 0.777 -14.258 -2.586 1 91.5 87 ALA A N 1
ATOM 692 C CA . ALA A 1 87 ? -0.113 -15.398 -2.803 1 91.5 87 ALA A CA 1
ATOM 693 C C . ALA A 1 87 ? -0.911 -15.711 -1.54 1 91.5 87 ALA A C 1
ATOM 695 O O . ALA A 1 87 ? -2.107 -16 -1.612 1 91.5 87 ALA A O 1
ATOM 696 N N . LYS A 1 88 ? -0.221 -15.578 -0.43 1 91.44 88 LYS A N 1
ATOM 697 C CA . LYS A 1 88 ? -0.866 -15.883 0.845 1 91.44 88 LYS A CA 1
ATOM 698 C C . LYS A 1 88 ? -1.964 -14.867 1.159 1 91.44 88 LYS A C 1
ATOM 700 O O . LYS A 1 88 ? -2.984 -15.219 1.758 1 91.44 88 LYS A O 1
ATOM 705 N N . LEU A 1 89 ? -1.78 -13.664 0.742 1 91.94 89 LEU A N 1
ATOM 706 C CA . LEU A 1 89 ? -2.766 -12.617 0.997 1 91.94 89 LEU A CA 1
ATOM 707 C C . LEU A 1 89 ? -4.016 -12.828 0.153 1 91.94 89 LEU A C 1
ATOM 709 O O . LEU A 1 89 ? -5.105 -12.391 0.529 1 91.94 89 LEU A O 1
ATOM 713 N N . MET A 1 90 ? -3.879 -13.484 -1.033 1 85.12 90 MET A N 1
ATOM 714 C CA . MET A 1 90 ? -4.984 -13.656 -1.972 1 85.12 90 MET A CA 1
ATOM 715 C C . MET A 1 90 ? -5.734 -14.953 -1.694 1 85.12 90 MET A C 1
ATOM 717 O O . MET A 1 90 ? -6.875 -15.117 -2.125 1 85.12 90 MET A O 1
ATOM 721 N N . ILE A 1 91 ? -5.066 -15.953 -1.112 1 72.12 91 ILE A N 1
ATOM 722 C CA . ILE A 1 91 ? -5.699 -17.234 -0.811 1 72.12 91 ILE A CA 1
ATOM 723 C C . ILE A 1 91 ? -6.344 -17.172 0.572 1 72.12 91 ILE A C 1
ATOM 725 O O . ILE A 1 91 ? -7.141 -18.047 0.929 1 72.12 91 ILE A O 1
ATOM 729 N N . GLN A 1 92 ? -7.023 -16.188 0.822 1 57.25 92 GLN A N 1
ATOM 730 C CA . GLN A 1 92 ? -7.656 -16.312 2.131 1 57.25 92 GLN A CA 1
ATOM 731 C C . GLN A 1 92 ? -8.992 -17.047 2.033 1 57.25 92 GLN A C 1
ATOM 733 O O . GLN A 1 92 ? -9.633 -17.047 0.979 1 57.25 92 GLN A O 1
ATOM 738 N N . HIS B 1 1 ? -11.773 43.688 27.469 1 38.88 1 HIS B N 1
ATOM 739 C CA . HIS B 1 1 ? -12.492 42.844 26.547 1 38.88 1 HIS B CA 1
ATOM 740 C C . HIS B 1 1 ? -11.625 42.469 25.344 1 38.88 1 HIS B C 1
ATOM 742 O O . HIS B 1 1 ? -11.773 41.406 24.75 1 38.88 1 HIS B O 1
ATOM 748 N N . TYR B 1 2 ? -10.773 43.344 24.844 1 47.91 2 TYR B N 1
ATOM 749 C CA . TYR B 1 2 ? -10.016 43.219 23.594 1 47.91 2 TYR B CA 1
ATOM 750 C C . TYR B 1 2 ? -8.883 42.219 23.75 1 47.91 2 TYR B C 1
ATOM 752 O O . TYR B 1 2 ? -8.461 41.594 22.766 1 47.91 2 TYR B O 1
ATOM 760 N N . PHE B 1 3 ? -8.406 42.031 24.906 1 54.22 3 PHE B N 1
ATOM 761 C CA . PHE B 1 3 ? -7.273 41.125 25.094 1 54.22 3 PHE B CA 1
ATOM 762 C C . PHE B 1 3 ? -7.684 39.688 24.922 1 54.22 3 PHE B C 1
ATOM 764 O O . PHE B 1 3 ? -6.875 38.844 24.484 1 54.22 3 PHE B O 1
ATOM 771 N N . ASN B 1 4 ? -8.898 39.375 25.219 1 52.5 4 ASN B N 1
ATOM 772 C CA . ASN B 1 4 ? -9.344 38 25.156 1 52.5 4 ASN B CA 1
ATOM 773 C C . ASN B 1 4 ? -9.492 37.531 23.719 1 52.5 4 ASN B C 1
ATOM 775 O O . ASN B 1 4 ? -9.602 36.312 23.469 1 52.5 4 ASN B O 1
ATOM 779 N N . GLN B 1 5 ? -9.562 38.562 22.844 1 49.72 5 GLN B N 1
ATOM 780 C CA . GLN B 1 5 ? -9.828 38.156 21.453 1 49.72 5 GLN B CA 1
ATOM 781 C C . GLN B 1 5 ? -8.555 37.688 20.766 1 49.72 5 GLN B C 1
ATOM 783 O O . GLN B 1 5 ? -8.594 36.719 19.984 1 49.72 5 GLN B O 1
ATOM 788 N N . LEU B 1 6 ? -7.434 38.281 21.203 1 48.97 6 LEU B N 1
ATOM 789 C CA . LEU B 1 6 ? -6.176 37.969 20.547 1 48.97 6 LEU B CA 1
ATOM 790 C C . LEU B 1 6 ? -5.711 36.562 20.938 1 48.97 6 LEU B C 1
ATOM 792 O O . LEU B 1 6 ? -5.23 35.781 20.094 1 48.97 6 LEU B O 1
ATOM 796 N N . HIS B 1 7 ? -5.969 36.25 22.203 1 56.84 7 HIS B N 1
ATOM 797 C CA . HIS B 1 7 ? -5.547 34.938 22.672 1 56.84 7 HIS B CA 1
ATOM 798 C C . HIS B 1 7 ? -6.465 33.844 22.141 1 56.84 7 HIS B C 1
ATOM 800 O O . HIS B 1 7 ? -6.012 32.75 21.859 1 56.84 7 HIS B O 1
ATOM 806 N N . PHE B 1 8 ? -7.676 34.312 21.891 1 54.91 8 PHE B N 1
ATOM 807 C CA . PHE B 1 8 ? -8.641 33.312 21.391 1 54.91 8 PHE B CA 1
ATOM 808 C C . PHE B 1 8 ? -8.289 32.875 19.984 1 54.91 8 PHE B C 1
ATOM 810 O O . PHE B 1 8 ? -8.406 31.703 19.641 1 54.91 8 PHE B O 1
ATOM 817 N N . HIS B 1 9 ? -7.785 33.906 19.219 1 54.66 9 HIS B N 1
ATOM 818 C CA . HIS B 1 9 ? -7.41 33.562 17.859 1 54.66 9 HIS B CA 1
ATOM 819 C C . HIS B 1 9 ? -6.16 32.688 17.828 1 54.66 9 HIS B C 1
ATOM 821 O O . HIS B 1 9 ? -6.062 31.75 17.031 1 54.66 9 HIS B O 1
ATOM 827 N N . PHE B 1 10 ? -5.305 32.969 18.812 1 52.94 10 PHE B N 1
ATOM 828 C CA . PHE B 1 10 ? -4.07 32.188 18.844 1 52.94 10 PHE B CA 1
ATOM 829 C C . PHE B 1 10 ? -4.344 30.75 19.266 1 52.94 10 PHE B C 1
ATOM 831 O O . PHE B 1 10 ? -3.697 29.828 18.766 1 52.94 10 PHE B O 1
ATOM 838 N N . LEU B 1 11 ? -5.273 30.578 20.078 1 53.47 11 LEU B N 1
ATOM 839 C CA . LEU B 1 11 ? -5.609 29.25 20.562 1 53.47 11 LEU B CA 1
ATOM 840 C C . LEU B 1 11 ? -6.367 28.453 19.516 1 53.47 11 LEU B C 1
ATOM 842 O O . LEU B 1 11 ? -6.164 27.25 19.359 1 53.47 11 LEU B O 1
ATOM 846 N N . ILE B 1 12 ? -7.113 29.172 18.688 1 56.38 12 ILE B N 1
ATOM 847 C CA . ILE B 1 12 ? -7.934 28.438 17.734 1 56.38 12 ILE B CA 1
ATOM 848 C C . ILE B 1 12 ? -7.066 27.984 16.547 1 56.38 12 ILE B C 1
ATOM 850 O O . ILE B 1 12 ? -7.254 26.891 16.031 1 56.38 12 ILE B O 1
ATOM 854 N N . GLN B 1 13 ? -6.105 28.812 16.25 1 55.09 13 GLN B N 1
ATOM 855 C CA . GLN B 1 13 ? -5.258 28.453 15.125 1 55.09 13 GLN B CA 1
ATOM 856 C C . GLN B 1 13 ? -4.379 27.25 15.453 1 55.09 13 GLN B C 1
ATOM 858 O O . GLN B 1 13 ? -4.109 26.406 14.586 1 55.09 13 GLN B O 1
ATOM 863 N N . GLY B 1 14 ? -4.07 27.125 16.734 1 54.53 14 GLY B N 1
ATOM 864 C CA . GLY B 1 14 ? -3.254 26 17.172 1 54.53 14 GLY B CA 1
ATOM 865 C C . GLY B 1 14 ? -4.004 24.672 17.172 1 54.53 14 GLY B C 1
ATOM 866 O O . GLY B 1 14 ? -3.445 23.641 16.797 1 54.53 14 GLY B O 1
ATOM 867 N N . VAL B 1 15 ? -5.273 24.719 17.562 1 56.97 15 VAL B N 1
ATOM 868 C CA . VAL B 1 15 ? -6.062 23.484 17.703 1 56.97 15 VAL B CA 1
ATOM 869 C C . VAL B 1 15 ? -6.434 22.953 16.312 1 56.97 15 VAL B C 1
ATOM 871 O O . VAL B 1 15 ? -6.414 21.734 16.094 1 56.97 15 VAL B O 1
ATOM 874 N N . LEU B 1 16 ? -6.676 23.781 15.367 1 51.72 16 LEU B N 1
ATOM 875 C CA . LEU B 1 16 ? -7.109 23.328 14.047 1 51.72 16 LEU B CA 1
ATOM 876 C C . LEU B 1 16 ? -5.957 22.672 13.297 1 51.72 16 LEU B C 1
ATOM 878 O O . LEU B 1 16 ? -6.156 21.703 12.57 1 51.72 16 LEU B O 1
ATOM 882 N N . SER B 1 17 ? -4.738 23.094 13.484 1 50.5 17 SER B N 1
ATOM 883 C CA . SER B 1 17 ? -3.59 22.547 12.766 1 50.5 17 SER B CA 1
ATOM 884 C C . SER B 1 17 ? -3.236 21.156 13.273 1 50.5 17 SER B C 1
ATOM 886 O O . SER B 1 17 ? -2.654 20.359 12.539 1 50.5 17 SER B O 1
ATOM 888 N N . CYS B 1 18 ? -3.551 20.75 14.5 1 48.38 18 CYS B N 1
ATOM 889 C CA . CYS B 1 18 ? -3.178 19.484 15.094 1 48.38 18 CYS B CA 1
ATOM 890 C C . CYS B 1 18 ? -4.082 18.359 14.602 1 48.38 18 CYS B C 1
ATOM 892 O O . CYS B 1 18 ? -3.699 17.188 14.625 1 48.38 18 CYS B O 1
ATOM 894 N N . ILE B 1 19 ? -5.285 18.656 14.109 1 48.19 19 ILE B N 1
ATOM 895 C CA . ILE B 1 19 ? -6.227 17.578 13.828 1 48.19 19 ILE B CA 1
ATOM 896 C C . ILE B 1 19 ? -5.805 16.859 12.555 1 48.19 19 ILE B C 1
ATOM 898 O O . ILE B 1 19 ? -5.91 15.625 12.469 1 48.19 19 ILE B O 1
ATOM 902 N N . VAL B 1 20 ? -5.383 17.516 11.492 1 46.47 20 VAL B N 1
ATOM 903 C CA . VAL B 1 20 ? -5.246 16.844 10.195 1 46.47 20 VAL B CA 1
ATOM 904 C C . VAL B 1 20 ? -4.117 15.82 10.266 1 46.47 20 VAL B C 1
ATOM 906 O O . VAL B 1 20 ? -3.941 15.031 9.336 1 46.47 20 VAL B O 1
ATOM 909 N N . TYR B 1 21 ? -3.121 16.094 11.164 1 43.22 21 TYR B N 1
ATOM 910 C CA . TYR B 1 21 ? -1.992 15.18 11.133 1 43.22 21 TYR B CA 1
ATOM 911 C C . TYR B 1 21 ? -2.441 13.75 11.438 1 43.22 21 TYR B C 1
ATOM 913 O O . TYR B 1 21 ? -1.79 12.789 11.031 1 43.22 21 TYR B O 1
ATOM 921 N N . VAL B 1 22 ? -3.441 13.594 12.211 1 43 22 VAL B N 1
ATOM 922 C CA . VAL B 1 22 ? -3.779 12.266 12.711 1 43 22 VAL B CA 1
ATOM 923 C C . VAL B 1 22 ? -4.414 11.43 11.602 1 43 22 VAL B C 1
ATOM 925 O O . VAL B 1 22 ? -4.418 10.203 11.664 1 43 22 VAL B O 1
ATOM 928 N N . LEU B 1 23 ? -5.086 12.023 10.578 1 43.34 23 LEU B N 1
ATOM 929 C CA . LEU B 1 23 ? -5.926 11.18 9.742 1 43.34 23 LEU B CA 1
ATOM 930 C C . LEU B 1 23 ? -5.078 10.18 8.961 1 43.34 23 LEU B C 1
ATOM 932 O O . LEU B 1 23 ? -5.59 9.164 8.484 1 43.34 23 LEU B O 1
ATOM 936 N N . GLY B 1 24 ? -3.934 10.531 8.633 1 41.97 24 GLY B N 1
ATOM 937 C CA . GLY B 1 24 ? -3.258 9.617 7.723 1 41.97 24 GLY B CA 1
ATOM 938 C C . GLY B 1 24 ? -3.088 8.227 8.305 1 41.97 24 GLY B C 1
ATOM 939 O O . GLY B 1 24 ? -2.93 7.254 7.559 1 41.97 24 GLY B O 1
ATOM 940 N N . ASN B 1 25 ? -2.613 8.148 9.547 1 44.5 25 ASN B N 1
ATOM 941 C CA . ASN B 1 25 ? -2.123 6.863 10.031 1 44.5 25 ASN B CA 1
ATOM 942 C C . ASN B 1 25 ? -3.27 5.914 10.367 1 44.5 25 ASN B C 1
ATOM 944 O O . ASN B 1 25 ? -3.051 4.852 10.945 1 44.5 25 ASN B O 1
ATOM 948 N N . GLN B 1 26 ? -4.555 6.328 10.469 1 44.94 26 GLN B N 1
ATOM 949 C CA . GLN B 1 26 ? -5.375 5.395 11.234 1 44.94 26 GLN B CA 1
ATOM 950 C C . GLN B 1 26 ? -5.676 4.137 10.422 1 44.94 26 GLN B C 1
ATOM 952 O O . GLN B 1 26 ? -6.637 4.102 9.656 1 44.94 26 GLN B O 1
ATOM 957 N N . SER B 1 27 ? -4.879 3.562 9.75 1 48.28 27 SER B N 1
ATOM 958 C CA . SER B 1 27 ? -5.234 2.219 9.305 1 48.28 27 SER B CA 1
ATOM 959 C C . SER B 1 27 ? -6.039 1.48 10.375 1 48.28 27 SER B C 1
ATOM 961 O O . SER B 1 27 ? -5.469 0.81 11.234 1 48.28 27 SER B O 1
ATOM 963 N N . GLY B 1 28 ? -6.719 2.137 11.367 1 48.62 28 GLY B N 1
ATOM 964 C CA . GLY B 1 28 ? -7.484 1.458 12.398 1 48.62 28 GLY B CA 1
ATOM 965 C C . GLY B 1 28 ? -8.352 0.335 11.859 1 48.62 28 GLY B C 1
ATOM 966 O O . GLY B 1 28 ? -8.43 0.138 10.641 1 48.62 28 GLY B O 1
ATOM 967 N N . GLU B 1 29 ? -9.328 -0.263 12.891 1 57.03 29 GLU B N 1
ATOM 968 C CA . GLU B 1 29 ? -10.188 -1.4 13.203 1 57.03 29 GLU B CA 1
ATOM 969 C C . GLU B 1 29 ? -11.312 -1.543 12.18 1 57.03 29 GLU B C 1
ATOM 971 O O . GLU B 1 29 ? -12.016 -2.557 12.156 1 57.03 29 GLU B O 1
ATOM 976 N N . GLN B 1 30 ? -11.805 -0.627 11.484 1 78.81 30 GLN B N 1
ATOM 977 C CA . GLN B 1 30 ? -12.891 -0.865 10.539 1 78.81 30 GLN B CA 1
ATOM 978 C C . GLN B 1 30 ? -12.359 -1.016 9.117 1 78.81 30 GLN B C 1
ATOM 980 O O . GLN B 1 30 ? -11.227 -0.618 8.828 1 78.81 30 GLN B O 1
ATOM 985 N N . CYS B 1 31 ? -13.133 -1.71 8.305 1 90.5 31 CYS B N 1
ATOM 986 C CA . CYS B 1 31 ? -12.781 -1.879 6.898 1 90.5 31 CYS B CA 1
ATOM 987 C C . CYS B 1 31 ? -12.641 -0.529 6.207 1 90.5 31 CYS B C 1
ATOM 989 O O . CYS B 1 31 ? -13.375 0.412 6.512 1 90.5 31 CYS B O 1
ATOM 991 N N . LEU B 1 32 ? -11.602 -0.363 5.43 1 91.19 32 LEU B N 1
ATOM 992 C CA . LEU B 1 32 ? -11.328 0.875 4.707 1 91.19 32 LEU B CA 1
ATOM 993 C C . LEU B 1 32 ? -12.273 1.032 3.521 1 91.19 32 LEU B C 1
ATOM 995 O O . LEU B 1 32 ? -12.641 2.152 3.162 1 91.19 32 LEU B O 1
ATOM 999 N N . CYS B 1 33 ? -12.664 -0.097 2.941 1 94.5 33 CYS B N 1
ATOM 1000 C CA . CYS B 1 33 ? -13.398 -0.07 1.682 1 94.5 33 CYS B CA 1
ATOM 1001 C C . CYS B 1 33 ? -14.898 -0.168 1.924 1 94.5 33 CYS B C 1
ATOM 1003 O O . CYS B 1 33 ? -15.367 -1.126 2.537 1 94.5 33 CYS B O 1
ATOM 1005 N N . ALA B 1 34 ? -15.656 0.776 1.44 1 92.94 34 ALA B N 1
ATOM 1006 C CA . ALA B 1 34 ? -17.109 0.768 1.508 1 92.94 34 ALA B CA 1
ATOM 1007 C C . ALA B 1 34 ? -17.719 0.134 0.258 1 92.94 34 ALA B C 1
ATOM 1009 O O . ALA B 1 34 ? -18.828 -0.404 0.301 1 92.94 34 ALA B O 1
ATOM 1010 N N . SER B 1 35 ? -17.031 0.266 -0.907 1 95.38 35 SER B N 1
ATOM 1011 C CA . SER B 1 35 ? -17.469 -0.271 -2.191 1 95.38 35 SER B CA 1
ATOM 1012 C C . SER B 1 35 ? -16.281 -0.813 -2.992 1 95.38 35 SER B C 1
ATOM 1014 O O . SER B 1 35 ? -15.141 -0.443 -2.742 1 95.38 35 SER B O 1
ATOM 1016 N N . PHE B 1 36 ? -16.578 -1.753 -3.963 1 96.44 36 PHE B N 1
ATOM 1017 C CA . PHE B 1 36 ? -15.531 -2.443 -4.711 1 96.44 36 PHE B CA 1
ATOM 1018 C C . PHE B 1 36 ? -15.727 -2.262 -6.211 1 96.44 36 PHE B C 1
ATOM 1020 O O . PHE B 1 36 ? -16.859 -2.27 -6.699 1 96.44 36 PHE B O 1
ATOM 1027 N N . ARG B 1 37 ? -14.625 -2.105 -6.785 1 96.81 37 ARG B N 1
ATOM 1028 C CA . ARG B 1 37 ? -14.617 -2.121 -8.242 1 96.81 37 ARG B CA 1
ATOM 1029 C C . ARG B 1 37 ? -14.258 -3.504 -8.773 1 96.81 37 ARG B C 1
ATOM 1031 O O . ARG B 1 37 ? -13.477 -4.23 -8.156 1 96.81 37 ARG B O 1
ATOM 1038 N N . SER B 1 38 ? -14.781 -3.832 -9.938 1 95.44 38 SER B N 1
ATOM 1039 C CA . SER B 1 38 ? -14.531 -5.137 -10.539 1 95.44 38 SER B CA 1
ATOM 1040 C C . SER B 1 38 ? -13.562 -5.031 -11.711 1 95.44 38 SER B C 1
ATOM 1042 O O . SER B 1 38 ? -13.195 -6.039 -12.312 1 95.44 38 SER B O 1
ATOM 1044 N N . ALA B 1 39 ? -13.156 -3.76 -11.984 1 95.88 39 ALA B N 1
ATOM 1045 C CA . ALA B 1 39 ? -12.188 -3.512 -13.047 1 95.88 39 ALA B CA 1
ATOM 1046 C C . ALA B 1 39 ? -10.961 -2.783 -12.5 1 95.88 39 ALA B C 1
ATOM 1048 O O . ALA B 1 39 ? -11.047 -2.057 -11.508 1 95.88 39 ALA B O 1
ATOM 1049 N N . VAL B 1 40 ? -9.859 -3.053 -13.172 1 95.19 40 VAL B N 1
ATOM 1050 C CA . VAL B 1 40 ? -8.625 -2.426 -12.719 1 95.19 40 VAL B CA 1
ATOM 1051 C C . VAL B 1 40 ? -7.965 -1.681 -13.883 1 95.19 40 VAL B C 1
ATOM 1053 O O . VAL B 1 40 ? -8.039 -2.121 -15.031 1 95.19 40 VAL B O 1
ATOM 1056 N N . ASP B 1 41 ? -7.391 -0.583 -13.547 1 95.06 41 ASP B N 1
ATOM 1057 C CA . ASP B 1 41 ? -6.645 0.181 -14.539 1 95.06 41 ASP B CA 1
ATOM 1058 C C . ASP B 1 41 ? -5.344 -0.527 -14.914 1 95.06 41 ASP B C 1
ATOM 1060 O O . ASP B 1 41 ? -4.875 -1.404 -14.188 1 95.06 41 ASP B O 1
ATOM 1064 N N . LYS B 1 42 ? -4.836 -0.156 -16.109 1 94.62 42 LYS B N 1
ATOM 1065 C CA . LYS B 1 42 ? -3.539 -0.692 -16.516 1 94.62 42 LYS B CA 1
ATOM 1066 C C . LYS B 1 42 ? -2.449 -0.309 -15.523 1 94.62 42 LYS B C 1
ATOM 1068 O O . LYS B 1 42 ? -2.492 0.772 -14.93 1 94.62 42 LYS B O 1
ATOM 1073 N N . LYS B 1 43 ? -1.488 -1.163 -15.352 1 93.19 43 LYS B N 1
ATOM 1074 C CA . LYS B 1 43 ? -0.399 -1.002 -14.391 1 93.19 43 LYS B CA 1
ATOM 1075 C C . LYS B 1 43 ? 0.297 0.344 -14.57 1 93.19 43 LYS B C 1
ATOM 1077 O O . LYS B 1 43 ? 0.714 0.968 -13.594 1 93.19 43 LYS B O 1
ATOM 1082 N N . GLU B 1 44 ? 0.362 0.822 -15.898 1 92.31 44 GLU B N 1
ATOM 1083 C CA . GLU B 1 44 ? 1.053 2.064 -16.234 1 92.31 44 GLU B CA 1
ATOM 1084 C C . GLU B 1 44 ? 0.323 3.273 -15.656 1 92.31 44 GLU B C 1
ATOM 1086 O O . GLU B 1 44 ? 0.904 4.352 -15.531 1 92.31 44 GLU B O 1
ATOM 1091 N N . ASN B 1 45 ? -0.913 3.059 -15.352 1 94.5 45 ASN B N 1
ATOM 1092 C CA . ASN B 1 45 ? -1.73 4.164 -14.859 1 94.5 45 ASN B CA 1
ATOM 1093 C C . ASN B 1 45 ? -1.851 4.137 -13.344 1 94.5 45 ASN B C 1
ATOM 1095 O O . ASN B 1 45 ? -2.502 5 -12.75 1 94.5 45 ASN B O 1
ATOM 1099 N N . MET B 1 46 ? -1.235 3.213 -12.734 1 95 46 MET B N 1
ATOM 1100 C CA . MET B 1 46 ? -1.333 3.045 -11.289 1 95 46 MET B CA 1
ATOM 1101 C C . MET B 1 46 ? -0.16 3.717 -10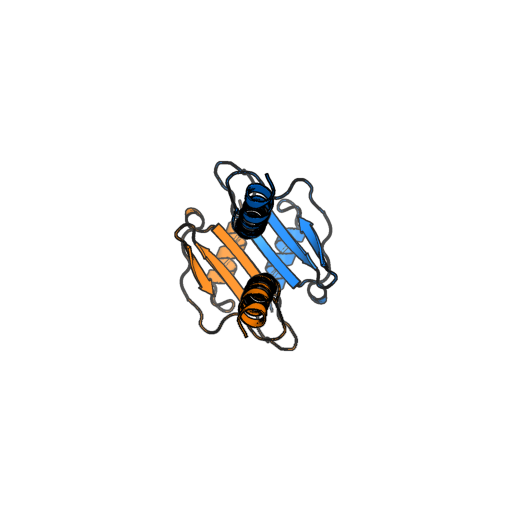.586 1 95 46 MET B C 1
ATOM 1103 O O . MET B 1 46 ? 0.986 3.596 -11.023 1 95 46 MET B O 1
ATOM 1107 N N . LEU B 1 47 ? -0.446 4.453 -9.539 1 94.38 47 LEU B N 1
ATOM 1108 C CA . LEU B 1 47 ? 0.571 5.062 -8.688 1 94.38 47 LEU B CA 1
ATOM 1109 C C . LEU B 1 47 ? 1.108 4.059 -7.676 1 94.38 47 LEU B C 1
ATOM 1111 O O . LEU B 1 47 ? 2.316 3.826 -7.605 1 94.38 47 LEU B O 1
ATOM 1115 N N . ASP B 1 48 ? 0.2 3.508 -6.918 1 94.94 48 ASP B N 1
ATOM 1116 C CA . ASP B 1 48 ? 0.588 2.484 -5.953 1 94.94 48 ASP B CA 1
ATOM 1117 C C . ASP B 1 48 ? -0.614 1.642 -5.531 1 94.94 48 ASP B C 1
ATOM 1119 O O . ASP B 1 48 ? -1.753 1.958 -5.883 1 94.94 48 ASP B O 1
ATOM 1123 N N . ILE B 1 49 ? -0.355 0.537 -4.969 1 96.94 49 ILE B N 1
ATOM 1124 C CA . ILE B 1 49 ? -1.346 -0.411 -4.469 1 96.94 49 ILE B CA 1
ATOM 1125 C C . ILE B 1 49 ? -1.142 -0.629 -2.971 1 96.94 49 ILE B C 1
ATOM 1127 O O . ILE B 1 49 ? -0.029 -0.922 -2.527 1 96.94 49 ILE B O 1
ATOM 1131 N N . HIS B 1 50 ? -2.174 -0.457 -2.178 1 96.56 50 HIS B N 1
ATOM 1132 C CA . HIS B 1 50 ? -2.178 -0.739 -0.747 1 96.56 50 HIS B CA 1
ATOM 1133 C C . HIS B 1 50 ? -2.967 -2.006 -0.436 1 96.56 50 HIS B C 1
ATOM 1135 O O . HIS B 1 50 ? -4.148 -2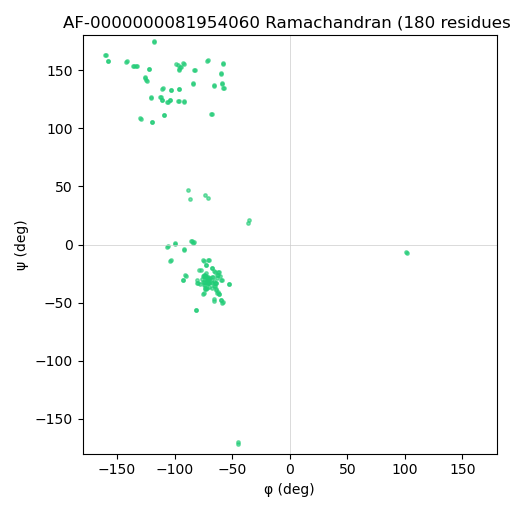.104 -0.771 1 96.56 50 HIS B O 1
ATOM 1141 N N . ILE B 1 51 ? -2.307 -2.947 0.193 1 96.94 51 ILE B N 1
ATOM 1142 C CA . ILE B 1 51 ? -2.986 -4.168 0.614 1 96.94 51 ILE B CA 1
ATOM 1143 C C . ILE B 1 51 ? -3.088 -4.203 2.137 1 96.94 51 ILE B C 1
ATOM 1145 O O . ILE B 1 51 ? -2.09 -4.02 2.836 1 96.94 51 ILE B O 1
ATOM 1149 N N . TYR B 1 52 ? -4.246 -4.344 2.6 1 95.44 52 TYR B N 1
ATOM 1150 C CA . TYR B 1 52 ? -4.527 -4.492 4.023 1 95.44 52 TYR B CA 1
ATOM 1151 C C . TYR B 1 52 ? -4.969 -5.914 4.348 1 95.44 52 TYR B C 1
ATOM 1153 O O . TYR B 1 52 ? -6.039 -6.348 3.918 1 95.44 52 TYR B O 1
ATOM 1161 N N . PRO B 1 53 ? -4.082 -6.664 5.102 1 95.69 53 PRO B N 1
ATOM 1162 C CA . PRO B 1 53 ? -4.508 -8.008 5.504 1 95.69 53 PRO B CA 1
ATOM 1163 C C . PRO B 1 53 ? -5.801 -7.996 6.316 1 95.69 53 PRO B C 1
ATOM 1165 O O . PRO B 1 53 ? -6.141 -6.98 6.93 1 95.69 53 PRO B O 1
ATOM 1168 N N . GLN B 1 54 ? -6.5 -9.125 6.297 1 92.56 54 GLN B N 1
ATOM 1169 C CA . GLN B 1 54 ? -7.711 -9.289 7.094 1 92.56 54 GLN B CA 1
ATOM 1170 C C . GLN B 1 54 ? -7.418 -9.102 8.578 1 92.56 54 GLN B C 1
ATOM 1172 O O . GLN B 1 54 ? -6.348 -9.477 9.062 1 92.56 54 GLN B O 1
ATOM 1177 N N . THR B 1 55 ? -8.305 -8.398 9.273 1 90.62 55 THR B N 1
ATOM 1178 C CA . THR B 1 55 ? -8.234 -8.227 10.719 1 90.62 55 THR B CA 1
ATOM 1179 C C . THR B 1 55 ? -9.461 -8.836 11.398 1 90.62 55 THR B C 1
ATOM 1181 O O . THR B 1 55 ? -10.32 -9.422 10.727 1 90.62 55 THR B O 1
ATOM 1184 N N . ASP B 1 56 ? -9.469 -8.836 12.703 1 89.69 56 ASP B N 1
ATOM 1185 C CA . ASP B 1 56 ? -10.625 -9.344 13.438 1 89.69 56 ASP B CA 1
ATOM 1186 C C . ASP B 1 56 ? -11.867 -8.508 13.141 1 89.69 56 ASP B C 1
ATOM 1188 O O . ASP B 1 56 ? -12.992 -8.984 13.305 1 89.69 56 ASP B O 1
ATOM 1192 N N . PHE B 1 57 ? -11.648 -7.277 12.734 1 89.56 57 PHE B N 1
ATOM 1193 C CA . PHE B 1 57 ? -12.75 -6.332 12.562 1 89.56 57 PHE B CA 1
ATOM 1194 C C . PHE B 1 57 ? -13.094 -6.168 11.086 1 89.56 57 PHE B C 1
ATOM 1196 O O . PHE B 1 57 ? -14.133 -5.598 10.742 1 89.56 57 PHE B O 1
ATOM 1203 N N . CYS B 1 58 ? -12.242 -6.637 10.18 1 92.81 58 CYS B N 1
ATOM 1204 C CA . CYS B 1 58 ? -12.461 -6.625 8.734 1 92.81 58 CYS B CA 1
ATOM 1205 C C . CYS B 1 58 ? -12.203 -8 8.133 1 92.81 58 CYS B C 1
ATOM 1207 O O . CYS B 1 58 ? -11.047 -8.391 7.949 1 92.81 58 CYS B O 1
ATOM 1209 N N . SER B 1 59 ? -13.172 -8.68 7.711 1 90.44 59 SER B N 1
ATOM 1210 C CA . SER B 1 59 ? -13.125 -10.117 7.449 1 90.44 59 SER B CA 1
ATOM 1211 C C . SER B 1 59 ? -12.562 -10.398 6.059 1 90.44 59 SER B C 1
ATOM 1213 O O . SER B 1 59 ? -12.469 -11.562 5.648 1 90.44 59 SER B O 1
ATOM 1215 N N . GLN B 1 60 ? -12.203 -9.414 5.344 1 91.69 60 GLN B N 1
ATOM 1216 C CA . GLN B 1 60 ? -11.633 -9.633 4.02 1 91.69 60 GLN B CA 1
ATOM 1217 C C . GLN B 1 60 ? -10.367 -8.812 3.82 1 91.69 60 GLN B C 1
ATOM 1219 O O . GLN B 1 60 ? -10.172 -7.793 4.484 1 91.69 60 GLN B O 1
ATOM 1224 N N . VAL B 1 61 ? -9.523 -9.305 2.961 1 95.12 61 VAL B N 1
ATOM 1225 C CA . VAL B 1 61 ? -8.367 -8.523 2.516 1 95.12 61 VAL B CA 1
ATOM 1226 C C . VAL B 1 61 ? -8.844 -7.312 1.712 1 95.12 61 VAL B C 1
ATOM 1228 O O . VAL B 1 61 ? -9.82 -7.402 0.961 1 95.12 61 VAL B O 1
ATOM 1231 N N . GLU B 1 62 ? -8.258 -6.219 1.966 1 96.19 62 GLU B N 1
ATOM 1232 C CA . GLU B 1 62 ? -8.609 -5.031 1.191 1 96.19 62 GLU B CA 1
ATOM 1233 C C . GLU B 1 62 ? -7.461 -4.617 0.272 1 96.19 62 GLU B C 1
ATOM 1235 O O . GLU B 1 62 ? -6.301 -4.598 0.687 1 96.19 62 GLU B O 1
ATOM 1240 N N . ILE B 1 63 ? -7.797 -4.305 -1.027 1 97.12 63 ILE B N 1
ATOM 1241 C CA . ILE B 1 63 ? -6.844 -3.846 -2.033 1 97.12 63 ILE B CA 1
ATOM 1242 C C . ILE B 1 63 ? -7.242 -2.455 -2.525 1 97.12 63 ILE B C 1
ATOM 1244 O O . ILE B 1 63 ? -8.25 -2.301 -3.219 1 97.12 63 ILE B O 1
ATOM 1248 N N . VAL B 1 64 ? -6.5 -1.447 -2.088 1 96.81 64 VAL B N 1
ATOM 1249 C CA . VAL B 1 64 ? -6.762 -0.066 -2.48 1 96.81 64 VAL B CA 1
ATOM 1250 C C . VAL B 1 64 ? -5.734 0.378 -3.518 1 96.81 64 VAL B C 1
ATOM 1252 O O . VAL B 1 64 ? -4.531 0.366 -3.254 1 96.81 64 VAL B O 1
ATOM 1255 N N . ILE B 1 65 ? -6.234 0.848 -4.672 1 96.81 65 ILE B N 1
ATOM 1256 C CA . ILE B 1 65 ? -5.379 1.263 -5.777 1 96.81 65 ILE B CA 1
ATOM 1257 C C . ILE B 1 65 ? -5.492 2.771 -5.98 1 96.81 65 ILE B C 1
ATOM 1259 O O . ILE B 1 65 ? -6.594 3.322 -6 1 96.81 65 ILE B O 1
ATOM 1263 N N . ARG B 1 66 ? -4.332 3.422 -5.984 1 97.56 66 ARG B N 1
ATOM 1264 C CA . ARG B 1 66 ? -4.293 4.828 -6.367 1 97.56 66 ARG B CA 1
ATOM 1265 C C . ARG B 1 66 ? -3.762 4.996 -7.789 1 97.56 66 ARG B C 1
ATOM 1267 O O . ARG B 1 66 ? -2.711 4.449 -8.133 1 97.56 66 ARG B O 1
ATOM 1274 N N . ASN B 1 67 ? -4.539 5.836 -8.539 1 95.12 67 ASN B N 1
ATOM 1275 C CA . ASN B 1 67 ? -4.176 6.121 -9.922 1 95.12 67 ASN B CA 1
ATOM 1276 C C . ASN B 1 67 ? -3.293 7.363 -10.023 1 95.12 67 ASN B C 1
ATOM 1278 O O . ASN B 1 67 ? -3.381 8.266 -9.188 1 95.12 67 ASN B O 1
ATOM 1282 N N . LYS B 1 68 ? -2.545 7.367 -11.109 1 92.56 68 LYS B N 1
ATOM 1283 C CA . LYS B 1 68 ? -1.686 8.523 -11.367 1 92.56 68 LYS B CA 1
ATOM 1284 C C . LYS B 1 68 ? -2.514 9.781 -11.609 1 92.56 68 LYS B C 1
ATOM 1286 O O . LYS B 1 68 ? -2.061 10.891 -11.328 1 92.56 68 LYS B O 1
ATOM 1291 N N . ASN B 1 69 ? -3.713 9.562 -12.023 1 91 69 ASN B N 1
ATOM 1292 C CA . ASN B 1 69 ? -4.578 10.711 -12.297 1 91 69 ASN B CA 1
ATOM 1293 C C . ASN B 1 69 ? -5.273 11.203 -11.039 1 91 69 ASN B C 1
ATOM 1295 O O . ASN B 1 69 ? -6.141 12.078 -11.102 1 91 69 ASN B O 1
ATOM 1299 N N . GLY B 1 70 ? -5.031 10.656 -9.844 1 90.19 70 GLY B N 1
ATOM 1300 C CA . GLY B 1 70 ? -5.543 11.133 -8.57 1 90.19 70 GLY B CA 1
ATOM 1301 C C . GLY B 1 70 ? -6.719 10.32 -8.062 1 90.19 70 GLY B C 1
ATOM 1302 O O . GLY B 1 70 ? -7.195 10.547 -6.945 1 90.19 70 GLY B O 1
ATOM 1303 N N . GLY B 1 71 ? -7.238 9.438 -8.766 1 92.12 71 GLY B N 1
ATOM 1304 C CA . GLY B 1 71 ? -8.328 8.586 -8.328 1 92.12 71 GLY B CA 1
ATOM 1305 C C . GLY B 1 71 ? -7.867 7.395 -7.508 1 92.12 71 GLY B C 1
ATOM 1306 O O . GLY B 1 71 ? -6.719 6.965 -7.621 1 92.12 71 GLY B O 1
ATOM 1307 N N . ARG B 1 72 ? -8.734 7.016 -6.648 1 96 72 ARG B N 1
ATOM 1308 C CA . ARG B 1 72 ? -8.469 5.793 -5.898 1 96 72 ARG B CA 1
ATOM 1309 C C . ARG B 1 72 ? -9.719 4.918 -5.816 1 96 72 ARG B C 1
ATOM 1311 O O . ARG B 1 72 ? -10.844 5.422 -5.891 1 96 72 ARG B O 1
ATOM 1318 N N . TYR B 1 73 ? -9.555 3.646 -5.676 1 96.94 73 TYR B N 1
ATOM 1319 C CA . TYR B 1 73 ? -10.68 2.725 -5.555 1 96.94 73 TYR B CA 1
ATOM 1320 C C . TYR B 1 73 ? -10.25 1.428 -4.879 1 96.94 73 TYR B C 1
ATOM 1322 O O . TYR B 1 73 ? -9.062 1.104 -4.84 1 96.94 73 TYR B O 1
ATOM 1330 N N . CYS B 1 74 ? -11.242 0.759 -4.336 1 97 74 CYS B N 1
ATOM 1331 C CA . CYS B 1 74 ? -11.047 -0.573 -3.773 1 97 74 CYS B CA 1
ATOM 1332 C C . CYS B 1 74 ? -11.312 -1.65 -4.816 1 97 74 CYS B C 1
ATOM 1334 O O . CYS B 1 74 ? -12.398 -1.69 -5.406 1 97 74 CYS B O 1
ATOM 1336 N N . LEU B 1 75 ? -10.352 -2.465 -5.039 1 97.69 75 LEU B N 1
ATOM 1337 C CA . LEU B 1 75 ? -10.531 -3.619 -5.914 1 97.69 75 LEU B CA 1
ATOM 1338 C C . LEU B 1 75 ? -11.133 -4.793 -5.152 1 97.69 75 LEU B C 1
ATOM 1340 O O . LEU B 1 75 ? -10.75 -5.062 -4.012 1 97.69 75 LEU B O 1
ATOM 1344 N N . ASN B 1 76 ? -12.125 -5.488 -5.848 1 96.25 76 ASN B N 1
ATOM 1345 C CA . ASN B 1 76 ? -12.719 -6.66 -5.207 1 96.25 76 ASN B CA 1
ATOM 1346 C C . ASN B 1 76 ? -11.711 -7.801 -5.078 1 96.25 76 ASN B C 1
ATOM 1348 O O . ASN B 1 76 ? -11.289 -8.375 -6.082 1 96.25 76 ASN B O 1
ATOM 1352 N N . PRO B 1 77 ? -11.297 -8.148 -3.801 1 95.62 77 PRO B N 1
ATOM 1353 C CA . PRO B 1 77 ? -10.242 -9.148 -3.619 1 95.62 77 PRO B CA 1
ATOM 1354 C C . PRO B 1 77 ? -10.695 -10.562 -3.973 1 95.62 77 PRO B C 1
ATOM 1356 O O . PRO B 1 77 ? -9.867 -11.469 -4.109 1 95.62 77 PRO B O 1
ATOM 1359 N N . ASN B 1 78 ? -11.984 -10.766 -4.117 1 94.19 78 ASN B N 1
ATOM 1360 C CA . ASN B 1 78 ? -12.539 -12.094 -4.355 1 94.19 78 ASN B CA 1
ATOM 1361 C C . ASN B 1 78 ? -12.664 -12.383 -5.848 1 94.19 78 ASN B C 1
ATOM 1363 O O . ASN B 1 78 ? -13.039 -13.492 -6.238 1 94.19 78 ASN B O 1
ATOM 1367 N N . LEU B 1 79 ? -12.344 -11.383 -6.633 1 95.12 79 LEU B N 1
ATOM 1368 C CA . LEU B 1 79 ? -12.422 -11.578 -8.078 1 95.12 79 LEU B CA 1
ATOM 1369 C C . LEU B 1 79 ? -11.07 -11.977 -8.641 1 95.12 79 LEU B C 1
ATOM 1371 O O . LEU B 1 79 ? -10.031 -11.523 -8.156 1 95.12 79 LEU B O 1
ATOM 1375 N N . PRO B 1 80 ? -11.023 -12.742 -9.805 1 95.31 80 PRO B N 1
ATOM 1376 C CA . PRO B 1 80 ? -9.773 -13.203 -10.414 1 95.31 80 PRO B CA 1
ATOM 1377 C C . PRO B 1 80 ? -8.875 -12.047 -10.859 1 95.31 80 PRO B C 1
ATOM 1379 O O . PRO B 1 80 ? -7.652 -12.18 -10.883 1 95.31 80 PRO B O 1
ATOM 1382 N N . VAL B 1 81 ? -9.492 -10.93 -11.141 1 96.06 81 VAL B N 1
ATOM 1383 C CA . VAL B 1 81 ? -8.742 -9.781 -11.641 1 96.06 81 VAL B CA 1
ATOM 1384 C C . VAL B 1 81 ? -7.754 -9.305 -10.578 1 96.06 81 VAL B C 1
ATOM 1386 O O . VAL B 1 81 ? -6.66 -8.844 -10.898 1 96.06 81 VAL B O 1
ATOM 1389 N N . ALA B 1 82 ? -8.172 -9.469 -9.352 1 96.06 82 ALA B N 1
ATOM 1390 C CA . ALA B 1 82 ? -7.289 -9.062 -8.258 1 96.06 82 ALA B CA 1
ATOM 1391 C C . ALA B 1 82 ? -6.035 -9.93 -8.211 1 96.06 82 ALA B C 1
ATOM 1393 O O . ALA B 1 82 ? -4.918 -9.422 -8.117 1 96.06 82 ALA B O 1
ATOM 1394 N N . LYS B 1 83 ? -6.211 -11.227 -8.297 1 93.5 83 LYS B N 1
ATOM 1395 C CA . LYS B 1 83 ? -5.09 -12.164 -8.305 1 93.5 83 LYS B CA 1
ATOM 1396 C C . LYS B 1 83 ? -4.184 -11.93 -9.508 1 93.5 83 LYS B C 1
ATOM 1398 O O . LYS B 1 83 ? -2.957 -11.953 -9.375 1 93.5 83 LYS B O 1
ATOM 1403 N N . LYS B 1 84 ? -4.801 -11.711 -10.641 1 93.75 84 LYS B N 1
ATOM 1404 C CA . LYS B 1 84 ? -4.039 -11.477 -11.867 1 93.75 84 LYS B CA 1
ATOM 1405 C C . LYS B 1 84 ? -3.197 -10.211 -11.75 1 93.75 84 LYS B C 1
ATOM 1407 O O . LYS B 1 84 ? -2.055 -10.172 -12.211 1 93.75 84 LYS B O 1
ATOM 1412 N N . LEU B 1 85 ? -3.771 -9.211 -11.188 1 95.31 85 LEU B N 1
ATOM 1413 C CA . LEU B 1 85 ? -3.062 -7.949 -11 1 95.31 85 LEU B CA 1
ATOM 1414 C C . LEU B 1 85 ? -1.799 -8.156 -10.172 1 95.31 85 LEU B C 1
ATOM 1416 O O . LEU B 1 85 ? -0.717 -7.707 -10.562 1 95.31 85 LEU B O 1
ATOM 1420 N N . LEU B 1 86 ? -1.957 -8.852 -9.008 1 94.62 86 LEU B N 1
ATOM 1421 C CA . LEU B 1 86 ? -0.813 -9.055 -8.125 1 94.62 86 LEU B CA 1
ATOM 1422 C C . LEU B 1 86 ? 0.24 -9.938 -8.797 1 94.62 86 LEU B C 1
ATOM 1424 O O . LEU B 1 86 ? 1.439 -9.695 -8.648 1 94.62 86 LEU B O 1
ATOM 1428 N N . ALA B 1 87 ? -0.23 -10.938 -9.594 1 91.44 87 ALA B N 1
ATOM 1429 C CA . ALA B 1 87 ? 0.689 -11.805 -10.328 1 91.44 87 ALA B CA 1
ATOM 1430 C C . ALA B 1 87 ? 1.479 -11.016 -11.367 1 91.44 87 ALA B C 1
ATOM 1432 O O . ALA B 1 87 ? 2.682 -11.227 -11.539 1 91.44 87 ALA B O 1
ATOM 1433 N N . LYS B 1 88 ? 0.775 -10.094 -11.977 1 91.5 88 LYS B N 1
ATOM 1434 C CA . LYS B 1 88 ? 1.413 -9.289 -13.016 1 91.5 88 LYS B CA 1
ATOM 1435 C C . LYS B 1 88 ? 2.486 -8.383 -12.422 1 91.5 88 LYS B C 1
ATOM 1437 O O . LYS B 1 88 ? 3.506 -8.117 -13.062 1 91.5 88 LYS B O 1
ATOM 1442 N N . LEU B 1 89 ? 2.281 -7.941 -11.227 1 92 89 LEU B N 1
ATOM 1443 C CA . LEU B 1 89 ? 3.242 -7.059 -10.57 1 92 89 LEU B CA 1
ATOM 1444 C C . LEU B 1 89 ? 4.508 -7.82 -10.195 1 92 89 LEU B C 1
ATOM 1446 O O . LEU B 1 89 ? 5.586 -7.227 -10.086 1 92 89 LEU B O 1
ATOM 1450 N N . MET B 1 90 ? 4.391 -9.156 -9.945 1 85.19 90 MET B N 1
ATOM 1451 C CA . MET B 1 90 ? 5.512 -9.969 -9.477 1 85.19 90 MET B CA 1
ATOM 1452 C C . MET B 1 90 ? 6.285 -10.555 -10.648 1 85.19 90 MET B C 1
ATOM 1454 O O . MET B 1 90 ? 7.426 -10.992 -10.492 1 85.19 90 MET B O 1
ATOM 1458 N N . ILE B 1 91 ? 5.641 -10.758 -11.789 1 72 91 ILE B N 1
ATOM 1459 C CA . ILE B 1 91 ? 6.297 -11.32 -12.961 1 72 91 ILE B CA 1
ATOM 1460 C C . ILE B 1 91 ? 6.949 -10.203 -13.773 1 72 91 ILE B C 1
ATOM 1462 O O . ILE B 1 91 ? 7.789 -10.469 -14.641 1 72 91 ILE B O 1
ATOM 1466 N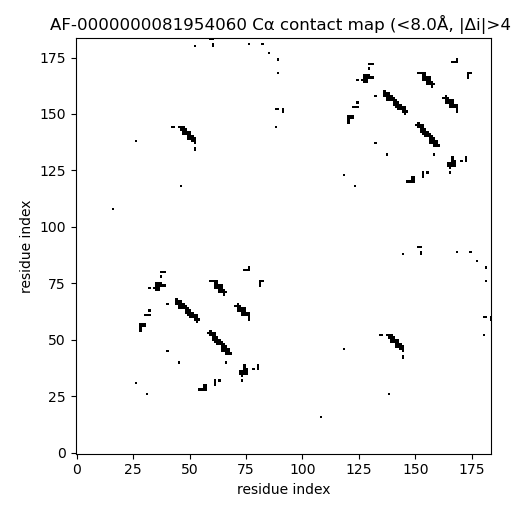 N . GLN B 1 92 ? 7.477 -9.32 -13.164 1 57.47 92 GLN B N 1
ATOM 1467 C CA . GLN B 1 92 ? 8.117 -8.359 -14.062 1 57.47 92 GLN B CA 1
ATOM 1468 C C . GLN B 1 92 ? 9.516 -8.82 -14.445 1 57.47 92 GLN B C 1
ATOM 1470 O O . GLN B 1 92 ? 10.156 -9.578 -13.711 1 57.47 92 GLN B O 1
#

Foldseek 3Di:
DVVVVVVVVVVVVVVVVPPVVPPPPCPDQADPAPDADADDDDPVFWDDWDWDCADPRRHHIWIWTAGPVGDIGIHDCPHVVNVVVVVVVVVD/DVVVVVVVVVVVVVVVVPPVVPPPPCPDQADPAPDADADDDDPVFWDDWDWDCADPRRHHIWIWTAGPVGDIGIHDCPHVVNVVVVVVVVVD

InterPro domains:
  IPR001089 CXC chemokine [PR00437] (30-38)
  IPR001089 CXC chemokine [PR00437] (46-67)
  IPR001089 CXC chemokine [PR00437] (68-86)
  IPR001811 Chemokine interleukin-8-like domain [PF00048] (30-89)
  IPR036048 Chemokine interleukin-8-like superfamily [SSF54117] (28-90)

Sequence (184 aa):
HYFNQLHFHFLIQGVLSCIVYVLGNQSGEQCLCASFRSAVDKKENMLDIHIYPQTDFCSQVEIVIRNKNGGRYCLNPNLPVAKKLLAKLMIQHYFNQLHFHFLIQGVLSCIVYVLGNQSGEQCLCASFRSAVDKKENMLDIHIYPQTDFCSQVEIVIRNKNGGRYCLNPNLPVAKKLLAKLMIQ

Secondary structure (DSSP, 8-state):
--HHHHHHHHHHHHHHHHHTTSGGG---SS-S-SS-BS----GGGEEEEEEE---SS--S-EEEEEETTS-EEEE-TTSHHHHHHHHHHH--/--HHHHHHHHHHHHHHHHHTTGGGG---SS-S-SS-BS----GGGEEEEEEE---SS--S-EEEEEETTS-EEEE-TTSHHHHHHHHHHH--